Protein AF-A0A946WR42-F1 (afdb_monomer_lite)

Foldseek 3Di:
DVLLLVQQAPAAEAADDLAALVVLSVCRVVNNYDDQVSQALVSCVVCVVVVWDKWKKKKALAPDQPDPRGIGMFMWTQDPVVRGTATDRSRQQKGKAQPVPRHGDDLVRLLCLLLDPNNRPMDIDGRYPVSVVPDPDDPCCRSNDPNMWMKTFALPDSVVLNVQCVVVVVDDSVVSVVVCVVVVNGTDIAIADDPRRNVSVVVSVVVVLVVLVVLLPPPDPDPVSVVSVVVSVVCVPHDNDHPPDPDD

Sequence (248 aa):
MKIAFELSNGHKRGYGMGIQSKIALKMIYESRAGVCSDYSQVFIGLCIAAGIKVREWGISEDFVMYSPLAGHTFNEIYSTEYNKWIFIDPSRSIFATDIPTGVPLGICEIIESVSSKNCKQIKFNVIDDDYKTASRFSNEDMYLRKGMICYLLSNNCIIKQDEIIKKTRIFPLPLQHIIMLIARKYYKYNVYTNSNNSEIIHHRFNLMKKSLTSFSNIKCSCILCKEFKLLGEGIDGIKSEKYGRCAH

pLDDT: mean 79.39, std 19.27, range [27.41, 98.12]

Radius of gyration: 18.97 Å; chains: 1; bounding box: 42×51×48 Å

Secondary structure (DSSP, 8-state):
-HHHHHHHTTPPP-------HHHHHHHHHTTS---HHHHHHHHHHHHHHTT--EEEEEEES-SSTTSSS--EEEEEEEETTTTEEEEEETTTTEEEEETTT--B--HHHHHHHHHSSS---EEEEES-GGGGGT-SS-SSHHHH-TT-EEEEEET--HHHHHHHHHHTTTS-HHHHHHHHHHTT-S-EEEE---TTTHHHHHHHHHHHHHHHHHHHTS---SHHHHHHHHHHHHGGG-------S---

Structure (mmCIF, N/CA/C/O backbone):
data_AF-A0A946WR42-F1
#
_entry.id   AF-A0A946WR42-F1
#
loop_
_atom_site.group_PDB
_atom_site.id
_atom_site.type_symbol
_atom_site.label_atom_id
_atom_site.label_alt_id
_atom_site.label_comp_id
_atom_site.label_asym_id
_atom_site.label_entity_id
_atom_site.label_seq_id
_atom_site.pdbx_PDB_ins_code
_atom_site.Cartn_x
_atom_site.Cartn_y
_atom_site.Cartn_z
_atom_site.occupancy
_atom_site.B_iso_or_equiv
_atom_site.auth_seq_id
_atom_site.auth_comp_id
_atom_site.auth_asym_id
_atom_site.auth_atom_id
_atom_site.pdbx_PDB_model_num
ATOM 1 N N . MET A 1 1 ? -6.659 -11.694 0.710 1.00 85.12 1 MET A N 1
ATOM 2 C CA . MET A 1 1 ? -5.568 -12.247 1.544 1.00 85.12 1 MET A CA 1
ATOM 3 C C . MET A 1 1 ? -4.611 -13.151 0.768 1.00 85.12 1 MET A C 1
ATOM 5 O O . MET A 1 1 ? -3.435 -12.827 0.756 1.00 85.12 1 MET A O 1
ATOM 9 N N . LYS A 1 2 ? -5.065 -14.192 0.044 1.00 91.62 2 LYS A N 1
ATOM 10 C CA . LYS A 1 2 ? -4.169 -15.108 -0.705 1.00 91.62 2 LYS A CA 1
ATOM 11 C C . LYS A 1 2 ? -3.153 -14.417 -1.631 1.00 91.62 2 LYS A C 1
ATOM 13 O O . LYS A 1 2 ? -1.983 -14.747 -1.579 1.00 91.62 2 LYS A O 1
ATOM 18 N N . ILE A 1 3 ? -3.567 -13.419 -2.419 1.00 93.81 3 ILE A N 1
ATOM 19 C CA . ILE A 1 3 ? -2.647 -12.674 -3.307 1.00 93.81 3 ILE A CA 1
ATOM 20 C C . ILE A 1 3 ? -1.504 -12.010 -2.521 1.00 93.81 3 ILE A C 1
ATOM 22 O O . ILE A 1 3 ? -0.363 -12.039 -2.964 1.00 93.81 3 ILE A O 1
ATOM 26 N N . ALA A 1 4 ? -1.802 -11.422 -1.358 1.00 92.25 4 ALA A N 1
ATOM 27 C CA . ALA A 1 4 ? -0.781 -10.783 -0.533 1.00 92.25 4 ALA A CA 1
ATOM 28 C C . ALA A 1 4 ? 0.169 -11.818 0.071 1.00 92.25 4 ALA A C 1
ATOM 30 O O . ALA A 1 4 ? 1.367 -11.581 0.051 1.00 92.25 4 ALA A O 1
ATOM 31 N N . PHE A 1 5 ? -0.361 -12.961 0.527 1.00 90.56 5 PHE A N 1
ATOM 32 C CA . PHE A 1 5 ? 0.442 -14.087 1.006 1.00 90.56 5 PHE A CA 1
ATOM 33 C C . PHE A 1 5 ? 1.419 -14.577 -0.064 1.00 90.56 5 PHE A C 1
ATOM 35 O O . PHE A 1 5 ? 2.616 -14.591 0.166 1.00 90.56 5 PHE A O 1
ATOM 42 N N . GLU A 1 6 ? 0.933 -14.905 -1.262 1.00 90.56 6 GLU A N 1
ATOM 43 C CA . GLU A 1 6 ? 1.785 -15.393 -2.359 1.00 90.56 6 GLU A CA 1
ATOM 44 C C . GLU A 1 6 ? 2.878 -14.384 -2.741 1.00 90.56 6 GLU A C 1
ATOM 46 O O . GLU A 1 6 ? 3.980 -14.765 -3.133 1.00 90.56 6 GLU A O 1
ATOM 51 N N . LEU A 1 7 ? 2.575 -13.086 -2.642 1.00 89.81 7 LEU A N 1
ATOM 52 C CA . LEU A 1 7 ? 3.523 -12.023 -2.958 1.00 89.81 7 LEU A CA 1
ATOM 53 C C . LEU A 1 7 ? 4.574 -11.812 -1.860 1.00 89.81 7 LEU A C 1
ATOM 55 O O . LEU A 1 7 ? 5.685 -11.396 -2.175 1.00 89.81 7 LEU A O 1
ATOM 59 N N . SER A 1 8 ? 4.245 -12.068 -0.594 1.00 84.75 8 SER A N 1
ATOM 60 C CA . SER A 1 8 ? 5.132 -11.823 0.548 1.00 84.75 8 SER A CA 1
ATOM 61 C C . SER A 1 8 ? 5.915 -13.056 1.009 1.00 84.75 8 SER A C 1
ATOM 63 O O . SER A 1 8 ? 7.023 -12.891 1.531 1.00 84.75 8 SER A O 1
ATOM 65 N N . ASN A 1 9 ? 5.360 -14.251 0.794 1.00 83.75 9 ASN A N 1
ATOM 66 C CA . ASN A 1 9 ? 5.833 -15.521 1.333 1.00 83.75 9 ASN A CA 1
ATOM 67 C C . ASN A 1 9 ? 7.219 -15.912 0.814 1.00 83.75 9 ASN A C 1
ATOM 69 O O . ASN A 1 9 ? 7.402 -16.121 -0.383 1.00 83.75 9 ASN A O 1
ATOM 73 N N . GLY A 1 10 ? 8.189 -16.043 1.720 1.00 72.06 10 GLY A N 1
ATOM 74 C CA . GLY A 1 10 ? 9.530 -16.553 1.409 1.00 72.06 10 GLY A CA 1
ATOM 75 C C . GLY A 1 10 ? 10.433 -15.623 0.581 1.00 72.06 10 GLY A C 1
ATOM 76 O O . GLY A 1 10 ? 11.568 -15.996 0.280 1.00 72.06 10 GLY A O 1
ATOM 77 N N . HIS A 1 11 ? 9.987 -14.407 0.238 1.00 79.88 11 HIS A N 1
ATOM 78 C CA . HIS A 1 11 ? 10.733 -13.504 -0.654 1.00 79.88 11 HIS A CA 1
ATOM 79 C C . HIS A 1 11 ? 11.555 -12.467 0.110 1.00 79.88 11 HIS A C 1
ATOM 81 O O . HIS A 1 11 ? 11.016 -11.689 0.895 1.00 79.88 11 HIS A O 1
ATOM 87 N N . LYS A 1 12 ? 12.871 -12.379 -0.109 1.00 75.69 12 LYS A N 1
ATOM 88 C CA . LYS A 1 12 ? 13.689 -11.335 0.541 1.00 75.69 12 LYS A CA 1
ATOM 89 C C . LYS A 1 12 ? 13.412 -9.958 -0.063 1.00 75.69 12 LYS A C 1
ATOM 91 O O . LYS A 1 12 ? 13.234 -9.805 -1.268 1.00 75.69 12 LYS A O 1
ATOM 96 N N . ARG A 1 13 ? 13.401 -8.943 0.801 1.00 77.50 13 ARG A N 1
ATOM 97 C CA . ARG A 1 13 ? 13.167 -7.544 0.426 1.00 77.50 13 ARG A CA 1
ATOM 98 C C . ARG A 1 13 ? 14.503 -6.922 0.020 1.00 77.50 13 ARG A C 1
ATOM 100 O O . ARG A 1 13 ? 15.547 -7.317 0.540 1.00 77.50 13 ARG A O 1
ATOM 107 N N . GLY A 1 14 ? 14.479 -5.980 -0.918 1.00 79.75 14 GLY A N 1
ATOM 108 C CA . GLY A 1 14 ? 15.696 -5.443 -1.528 1.00 79.75 14 GLY A CA 1
ATOM 109 C C . GLY A 1 14 ? 15.579 -3.973 -1.907 1.00 79.75 14 GLY A C 1
ATOM 110 O O . GLY A 1 14 ? 14.790 -3.232 -1.331 1.00 79.75 14 GLY A O 1
ATOM 111 N N . TYR A 1 15 ? 16.392 -3.537 -2.867 1.00 83.94 15 TYR A N 1
ATOM 112 C CA . TYR A 1 15 ? 16.367 -2.155 -3.347 1.00 83.94 15 TYR A CA 1
ATOM 113 C C . TYR A 1 15 ? 15.112 -1.872 -4.182 1.00 83.94 15 TYR A C 1
ATOM 115 O O . TYR A 1 15 ? 14.511 -2.786 -4.754 1.00 83.94 15 TYR A O 1
ATOM 123 N N . GLY A 1 16 ? 14.726 -0.597 -4.237 1.00 85.19 16 GLY A N 1
ATOM 124 C CA . GLY A 1 16 ? 13.560 -0.153 -4.992 1.00 85.19 16 GLY A CA 1
ATOM 125 C C . GLY A 1 16 ? 13.844 -0.119 -6.485 1.00 85.19 16 GLY A C 1
ATOM 126 O O . GLY A 1 16 ? 14.908 0.342 -6.900 1.00 85.19 16 GLY A O 1
ATOM 127 N N . MET A 1 17 ? 12.903 -0.611 -7.286 1.00 87.69 17 MET A N 1
ATOM 128 C CA . MET A 1 17 ? 13.119 -0.754 -8.724 1.00 87.69 17 MET A CA 1
ATOM 129 C C . MET A 1 17 ? 12.443 0.349 -9.526 1.00 87.69 17 MET A C 1
ATOM 131 O O . MET A 1 17 ? 13.064 0.887 -10.436 1.00 87.69 17 MET A O 1
ATOM 135 N N . GLY A 1 18 ? 11.177 0.670 -9.233 1.00 84.06 18 GLY A N 1
ATOM 136 C CA . GLY A 1 18 ? 10.416 1.663 -10.004 1.00 84.06 18 GLY A CA 1
ATOM 137 C C . GLY A 1 18 ? 10.236 1.290 -11.482 1.00 84.06 18 GLY A C 1
ATOM 138 O O . GLY A 1 18 ? 10.081 2.175 -12.323 1.00 84.06 18 GLY A O 1
ATOM 139 N N . ILE A 1 19 ? 10.312 -0.007 -11.795 1.00 88.75 19 ILE A N 1
ATOM 140 C CA . ILE A 1 19 ? 10.198 -0.589 -13.139 1.00 88.75 19 ILE A CA 1
ATOM 141 C C . ILE A 1 19 ? 8.785 -1.130 -13.394 1.00 88.75 19 ILE A C 1
ATOM 143 O O . ILE A 1 19 ? 7.921 -1.082 -12.525 1.00 88.75 19 ILE A O 1
ATOM 147 N N . GLN A 1 20 ? 8.566 -1.699 -14.584 1.00 92.25 20 GLN A N 1
ATOM 148 C CA . GLN A 1 20 ? 7.294 -2.330 -14.954 1.00 92.25 20 GLN A CA 1
ATOM 149 C C . GLN A 1 20 ? 6.872 -3.406 -13.948 1.00 92.25 20 GLN A C 1
ATOM 151 O O . GLN A 1 20 ? 7.682 -4.269 -13.588 1.00 92.25 20 GLN A O 1
ATOM 156 N N . SER A 1 21 ? 5.586 -3.431 -13.599 1.00 91.06 21 SER A N 1
ATOM 157 C CA . SER A 1 21 ? 5.030 -4.324 -12.575 1.00 91.06 21 SER A CA 1
ATOM 158 C C . SER A 1 21 ? 5.313 -5.808 -12.844 1.00 91.06 21 SER A C 1
ATOM 160 O O . SER A 1 21 ? 5.697 -6.546 -11.942 1.00 91.06 21 SER A O 1
ATOM 162 N N . LYS A 1 22 ? 5.242 -6.259 -14.104 1.00 93.00 22 LYS A N 1
ATOM 163 C CA . LYS A 1 22 ? 5.556 -7.651 -14.477 1.00 93.00 22 LYS A CA 1
ATOM 164 C C . LYS A 1 22 ? 7.020 -8.026 -14.214 1.00 93.00 22 LYS A C 1
ATOM 166 O O . LYS A 1 22 ? 7.309 -9.162 -13.839 1.00 93.00 22 LYS A O 1
ATOM 171 N N . ILE A 1 23 ? 7.946 -7.095 -14.444 1.00 92.81 23 ILE A N 1
ATOM 172 C CA . ILE A 1 23 ? 9.375 -7.326 -14.194 1.00 92.81 23 ILE A CA 1
ATOM 173 C C . ILE A 1 23 ? 9.632 -7.277 -12.687 1.00 92.81 23 ILE A C 1
ATOM 175 O O . ILE A 1 23 ? 10.327 -8.148 -12.169 1.00 92.81 23 ILE A O 1
ATOM 179 N N . ALA A 1 24 ? 9.011 -6.322 -11.989 1.00 93.19 24 ALA A N 1
ATOM 180 C CA . ALA A 1 24 ? 9.073 -6.222 -10.538 1.00 93.19 24 ALA A CA 1
ATOM 181 C C . ALA A 1 24 ? 8.567 -7.506 -9.860 1.00 93.19 24 ALA A C 1
ATOM 183 O O . ALA A 1 24 ? 9.264 -8.045 -9.010 1.00 93.19 24 ALA A O 1
ATOM 184 N N . LEU A 1 25 ? 7.433 -8.063 -10.304 1.00 94.38 25 LEU A N 1
ATOM 185 C CA . LEU A 1 25 ? 6.900 -9.342 -9.819 1.00 94.38 25 LEU A CA 1
ATOM 186 C C . LEU A 1 25 ? 7.928 -10.472 -9.949 1.00 94.38 25 LEU A C 1
ATOM 188 O O . LEU A 1 25 ? 8.183 -11.192 -8.989 1.00 94.38 25 LEU A O 1
ATOM 192 N N . LYS A 1 26 ? 8.559 -10.601 -11.124 1.00 93.81 26 LYS A N 1
ATOM 193 C CA . LYS A 1 26 ? 9.607 -11.605 -11.346 1.00 93.81 26 LYS A CA 1
ATOM 194 C C . LYS A 1 26 ? 10.790 -11.403 -10.392 1.00 93.81 26 LYS A C 1
ATOM 196 O O . LYS A 1 26 ? 11.287 -12.367 -9.825 1.00 93.81 26 LYS A O 1
ATOM 201 N N . MET A 1 27 ? 11.236 -10.162 -10.204 1.00 93.12 27 MET A N 1
ATOM 202 C CA . MET A 1 27 ? 12.367 -9.845 -9.326 1.00 93.12 27 MET A CA 1
ATOM 203 C C . MET A 1 27 ? 12.055 -10.060 -7.840 1.00 93.12 27 MET A C 1
ATOM 205 O O . MET A 1 27 ? 12.951 -10.478 -7.107 1.00 93.12 27 MET A O 1
ATOM 209 N N . ILE A 1 28 ? 10.808 -9.824 -7.420 1.00 91.25 28 ILE A N 1
ATOM 210 C CA . ILE A 1 28 ? 10.315 -10.140 -6.074 1.00 91.25 28 ILE A CA 1
ATOM 211 C C . ILE A 1 28 ? 10.346 -11.655 -5.855 1.00 91.25 28 ILE A C 1
ATOM 213 O O . ILE A 1 28 ? 10.962 -12.106 -4.896 1.00 91.25 28 ILE A O 1
ATOM 217 N N . TYR A 1 29 ? 9.786 -12.443 -6.779 1.00 90.88 29 TYR A N 1
ATOM 218 C CA . TYR A 1 29 ? 9.777 -13.911 -6.680 1.00 90.88 29 TYR A CA 1
ATOM 219 C C . TYR A 1 29 ? 11.162 -14.555 -6.726 1.00 90.88 29 TYR A C 1
ATOM 221 O O . TYR A 1 29 ? 11.376 -15.625 -6.167 1.00 90.88 29 TYR A O 1
ATOM 229 N N . GLU A 1 30 ? 12.128 -13.900 -7.362 1.00 90.56 30 GLU A N 1
ATOM 230 C CA . GLU A 1 30 ? 13.525 -14.333 -7.361 1.00 90.56 30 GLU A CA 1
ATOM 231 C C . GLU A 1 30 ? 14.309 -13.798 -6.146 1.00 90.56 30 GLU A C 1
ATOM 233 O O . GLU A 1 30 ? 15.520 -13.999 -6.066 1.00 90.56 30 GLU A O 1
ATOM 238 N N . SER A 1 31 ? 13.653 -13.103 -5.203 1.00 87.44 31 SER A N 1
ATOM 239 C CA . SER A 1 31 ? 14.276 -12.489 -4.019 1.00 87.44 31 SER A CA 1
ATOM 240 C C . SER A 1 31 ? 15.436 -11.535 -4.346 1.00 87.44 31 SER A C 1
ATOM 242 O O . SER A 1 31 ? 16.404 -11.430 -3.590 1.00 87.44 31 SER A O 1
ATOM 244 N N . ARG A 1 32 ? 15.368 -10.840 -5.491 1.00 87.19 32 ARG A N 1
ATOM 245 C CA . ARG A 1 32 ? 16.456 -9.972 -5.982 1.00 87.19 32 ARG A CA 1
ATOM 246 C C . ARG A 1 32 ? 16.277 -8.499 -5.635 1.00 87.19 32 ARG A C 1
ATOM 248 O O . ARG A 1 32 ? 17.268 -7.772 -5.591 1.00 87.19 32 ARG A O 1
ATOM 255 N N . ALA A 1 33 ? 15.041 -8.043 -5.454 1.00 86.56 33 ALA A N 1
ATOM 256 C CA . ALA A 1 33 ? 14.712 -6.638 -5.225 1.00 86.56 33 ALA A CA 1
ATOM 257 C C . ALA A 1 33 ? 13.272 -6.475 -4.709 1.00 86.56 33 ALA A C 1
ATOM 259 O O . ALA A 1 3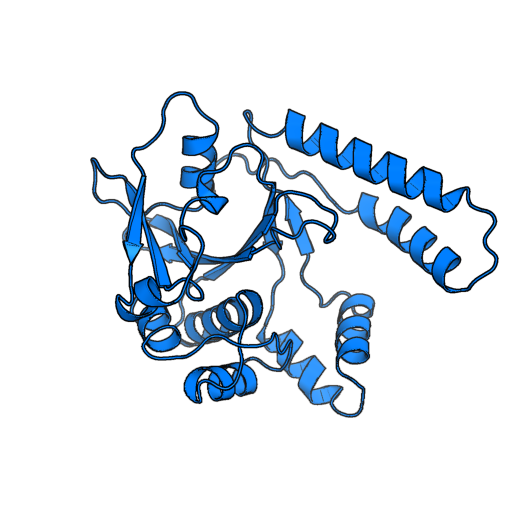3 ? 12.498 -7.431 -4.702 1.00 86.56 33 ALA A O 1
ATOM 260 N N . GLY A 1 34 ? 12.914 -5.248 -4.326 1.00 86.19 34 GLY A N 1
ATOM 261 C CA . GLY A 1 34 ? 11.546 -4.864 -3.986 1.00 86.19 34 GLY A CA 1
ATOM 262 C C . GLY A 1 34 ? 11.458 -4.099 -2.672 1.00 86.19 34 GLY A C 1
ATOM 263 O O . GLY A 1 34 ? 11.820 -4.627 -1.616 1.00 86.19 34 GLY A O 1
ATOM 264 N N . VAL A 1 35 ? 10.924 -2.879 -2.752 1.00 88.69 35 VAL A N 1
ATOM 265 C CA . VAL A 1 35 ? 10.509 -2.056 -1.600 1.00 88.69 35 VAL A CA 1
ATOM 266 C C . VAL A 1 35 ? 8.985 -1.947 -1.524 1.00 88.69 35 VAL A C 1
ATOM 268 O O . VAL A 1 35 ? 8.273 -2.465 -2.382 1.00 88.69 35 VAL A O 1
ATOM 271 N N . CYS A 1 36 ? 8.465 -1.250 -0.512 1.00 89.94 36 CYS A N 1
ATOM 272 C CA . CYS A 1 36 ? 7.025 -1.124 -0.277 1.00 89.94 36 CYS A CA 1
ATOM 273 C C . CYS A 1 36 ? 6.225 -0.659 -1.504 1.00 89.94 36 CYS A C 1
ATOM 275 O O . CYS A 1 36 ? 5.181 -1.239 -1.796 1.00 89.94 36 CYS A O 1
ATOM 277 N N . SER A 1 37 ? 6.735 0.307 -2.273 1.00 90.44 37 SER A N 1
ATOM 278 C CA . SER A 1 37 ? 6.087 0.760 -3.506 1.00 90.44 37 SER A CA 1
ATOM 279 C C . SER A 1 37 ? 6.082 -0.310 -4.602 1.00 90.44 37 SER A C 1
ATOM 281 O O . SER A 1 37 ? 5.044 -0.512 -5.221 1.00 90.44 37 SER A O 1
ATOM 283 N N . ASP A 1 38 ? 7.172 -1.059 -4.813 1.00 92.81 38 ASP A N 1
ATOM 284 C CA . ASP A 1 38 ? 7.195 -2.146 -5.806 1.00 92.81 38 ASP A CA 1
ATOM 285 C C . ASP A 1 38 ? 6.161 -3.232 -5.456 1.00 92.81 38 ASP A C 1
ATOM 287 O O . ASP A 1 38 ? 5.392 -3.664 -6.316 1.00 92.81 38 ASP A O 1
ATOM 291 N N . TYR A 1 39 ? 6.097 -3.633 -4.180 1.00 93.94 39 TYR A N 1
ATOM 292 C CA . TYR A 1 39 ? 5.102 -4.592 -3.690 1.00 93.94 39 TYR A CA 1
ATOM 293 C C . TYR A 1 39 ? 3.678 -4.062 -3.858 1.00 93.94 39 TYR A C 1
ATOM 295 O O . TYR A 1 39 ? 2.803 -4.800 -4.305 1.00 93.94 39 TYR A O 1
ATOM 303 N N . SER A 1 40 ? 3.442 -2.790 -3.531 1.00 94.69 40 SER A N 1
ATOM 304 C CA . SER A 1 40 ? 2.122 -2.178 -3.661 1.00 94.69 40 SER A CA 1
ATOM 305 C C . SER A 1 40 ? 1.649 -2.143 -5.113 1.00 94.69 40 SER A C 1
ATOM 307 O O . SER A 1 40 ? 0.536 -2.574 -5.414 1.00 94.69 40 SER A O 1
ATOM 309 N N . GLN A 1 41 ? 2.517 -1.724 -6.035 1.00 94.19 41 GLN A N 1
ATOM 310 C CA . GLN A 1 41 ? 2.217 -1.694 -7.463 1.00 94.19 41 GLN A CA 1
ATOM 311 C C . GLN A 1 41 ? 1.944 -3.110 -8.000 1.00 94.19 41 GLN A C 1
ATOM 313 O O . GLN A 1 41 ? 0.898 -3.365 -8.599 1.00 94.19 41 GLN A O 1
ATOM 318 N N . VAL A 1 42 ? 2.822 -4.078 -7.727 1.00 95.50 42 VAL A N 1
ATOM 319 C CA . VAL A 1 42 ? 2.610 -5.473 -8.151 1.00 95.50 42 VAL A CA 1
ATOM 320 C C . VAL A 1 42 ? 1.300 -6.036 -7.598 1.00 95.50 42 VAL A C 1
ATOM 322 O O . VAL A 1 42 ? 0.527 -6.645 -8.341 1.00 95.50 42 VAL A O 1
ATOM 325 N N . PHE A 1 43 ? 1.007 -5.784 -6.322 1.00 96.50 43 PHE A N 1
ATOM 326 C CA . PHE A 1 43 ? -0.234 -6.208 -5.687 1.00 96.50 43 PHE A CA 1
ATOM 327 C C . PHE A 1 43 ? -1.471 -5.612 -6.372 1.00 96.50 43 PHE A C 1
ATOM 329 O O . PHE A 1 43 ? -2.426 -6.340 -6.642 1.00 96.50 43 PHE A O 1
ATOM 336 N N . ILE A 1 44 ? -1.443 -4.324 -6.732 1.00 95.94 44 ILE A N 1
ATOM 337 C CA . ILE A 1 44 ? -2.517 -3.679 -7.503 1.00 95.94 44 ILE A CA 1
ATOM 338 C C . ILE A 1 44 ? -2.734 -4.397 -8.834 1.00 95.94 44 ILE A C 1
ATOM 340 O O . ILE A 1 44 ? -3.872 -4.723 -9.172 1.00 95.94 44 ILE A O 1
ATOM 344 N N . GLY A 1 45 ? -1.658 -4.676 -9.576 1.00 94.75 45 GLY A N 1
ATOM 345 C CA . GLY A 1 45 ? -1.732 -5.393 -10.850 1.00 94.75 45 GLY A CA 1
ATOM 346 C C . GLY A 1 45 ? -2.381 -6.774 -10.711 1.00 94.75 45 GLY A C 1
ATOM 347 O O . GLY A 1 45 ? -3.279 -7.115 -11.484 1.00 94.75 45 GLY A O 1
ATOM 348 N N . LEU A 1 46 ? -1.986 -7.538 -9.688 1.00 95.75 46 LEU A N 1
ATOM 349 C CA . LEU A 1 46 ? -2.559 -8.854 -9.386 1.00 95.75 46 LEU A CA 1
ATOM 350 C C . LEU A 1 46 ? -4.039 -8.765 -8.978 1.00 95.75 46 LEU A C 1
ATOM 352 O O . LEU A 1 46 ? -4.854 -9.556 -9.449 1.00 95.75 46 LEU A O 1
ATOM 356 N N . CYS A 1 47 ? -4.411 -7.789 -8.146 1.00 96.19 47 CYS A N 1
ATOM 357 C CA . CYS A 1 47 ? -5.803 -7.555 -7.761 1.00 96.19 47 CYS A CA 1
ATOM 358 C C . CYS A 1 47 ? -6.680 -7.178 -8.959 1.00 96.19 47 CYS A C 1
ATOM 360 O O . CYS A 1 47 ? -7.760 -7.745 -9.109 1.00 96.19 47 CYS A O 1
ATOM 362 N N . ILE A 1 48 ? -6.211 -6.283 -9.836 1.00 94.44 48 ILE A N 1
ATOM 363 C CA . ILE A 1 48 ? -6.933 -5.904 -11.060 1.00 94.44 48 ILE A CA 1
ATOM 364 C C . ILE A 1 48 ? -7.149 -7.131 -11.951 1.00 94.44 48 ILE A C 1
ATOM 366 O O . ILE A 1 48 ? -8.267 -7.352 -12.415 1.00 94.44 48 ILE A O 1
ATOM 370 N N . ALA A 1 49 ? -6.115 -7.954 -12.151 1.00 93.50 49 ALA A N 1
ATOM 371 C CA . ALA A 1 49 ? -6.224 -9.189 -12.928 1.00 93.50 49 ALA A CA 1
ATOM 372 C C . ALA A 1 49 ? -7.233 -10.185 -12.323 1.00 93.50 49 ALA A C 1
ATOM 374 O O . ALA A 1 49 ? -7.886 -10.920 -13.058 1.00 93.50 49 ALA A O 1
ATOM 375 N N . ALA A 1 50 ? -7.391 -10.177 -10.998 1.00 95.06 50 ALA A N 1
ATOM 376 C CA . ALA A 1 50 ? -8.361 -10.992 -10.270 1.00 95.06 50 ALA A CA 1
ATOM 377 C C . ALA A 1 50 ? -9.759 -10.347 -10.135 1.00 95.06 50 ALA A C 1
ATOM 379 O O . ALA A 1 50 ? -10.617 -10.904 -9.453 1.00 95.06 50 ALA A O 1
ATOM 380 N N . GLY A 1 51 ? -10.004 -9.173 -10.730 1.00 94.94 51 GLY A N 1
ATOM 381 C CA . GLY A 1 51 ? -11.283 -8.460 -10.616 1.00 94.94 51 GLY A CA 1
ATOM 382 C C . GLY A 1 51 ? -11.548 -7.838 -9.236 1.00 94.94 51 GLY A C 1
ATOM 383 O O . GLY A 1 51 ? -12.685 -7.492 -8.919 1.00 94.94 51 GLY A O 1
ATOM 384 N N . ILE A 1 52 ? -10.516 -7.681 -8.405 1.00 95.81 52 ILE A N 1
ATOM 385 C CA . ILE A 1 52 ? -10.613 -7.125 -7.053 1.00 95.81 52 ILE A CA 1
ATOM 386 C C . ILE A 1 52 ? -10.371 -5.617 -7.107 1.00 95.81 52 ILE A C 1
ATOM 388 O O . ILE A 1 52 ? -9.319 -5.154 -7.553 1.00 95.81 52 ILE A O 1
ATOM 392 N N . LYS A 1 53 ? -11.328 -4.833 -6.596 1.00 96.69 53 LYS A N 1
ATOM 393 C CA . LYS A 1 53 ? -11.145 -3.386 -6.428 1.00 96.69 53 LYS A CA 1
ATOM 394 C C . LYS A 1 53 ? -10.068 -3.132 -5.375 1.00 96.69 53 LYS A C 1
ATOM 396 O O . LYS A 1 53 ? -10.172 -3.605 -4.244 1.00 96.69 53 LYS A O 1
ATOM 401 N N . VAL A 1 54 ? -9.063 -2.353 -5.751 1.00 96.81 54 VAL A N 1
ATOM 402 C CA . VAL A 1 54 ? -7.876 -2.070 -4.943 1.00 96.81 54 VAL A CA 1
ATOM 403 C C . VAL A 1 54 ? -7.495 -0.599 -5.084 1.00 96.81 54 VAL A C 1
ATOM 405 O O . VAL A 1 54 ? -7.711 0.006 -6.136 1.00 96.81 54 VAL A O 1
ATOM 408 N N . ARG A 1 55 ? -6.938 -0.018 -4.023 1.00 96.38 55 ARG A N 1
ATOM 409 C CA . ARG A 1 55 ? -6.353 1.325 -4.024 1.00 96.38 55 ARG A CA 1
ATOM 410 C C . ARG A 1 55 ? -5.060 1.353 -3.220 1.00 96.38 55 ARG A C 1
ATOM 412 O O . ARG A 1 55 ? -4.786 0.445 -2.437 1.00 96.38 55 ARG A O 1
ATOM 419 N N . GLU A 1 56 ? -4.261 2.380 -3.447 1.00 96.44 56 GLU A N 1
ATOM 420 C CA . GLU A 1 56 ? -2.946 2.551 -2.838 1.00 96.44 56 GLU A CA 1
ATOM 421 C C . GLU A 1 56 ? -2.928 3.767 -1.931 1.00 96.44 56 GLU A C 1
ATOM 423 O O . GLU A 1 56 ? -3.481 4.822 -2.254 1.00 96.44 56 GLU A O 1
ATOM 428 N N . TRP A 1 57 ? -2.255 3.604 -0.806 1.00 96.12 57 TRP A N 1
ATOM 429 C CA . TRP A 1 57 ? -2.087 4.610 0.217 1.00 96.12 57 TRP A CA 1
ATOM 430 C C . TRP A 1 57 ? -0.615 4.773 0.534 1.00 96.12 57 TRP A C 1
ATOM 432 O O . TRP A 1 57 ? 0.149 3.809 0.504 1.00 96.12 57 TRP A O 1
ATOM 442 N N . GLY A 1 58 ? -0.242 5.989 0.904 1.00 92.69 58 GLY A N 1
ATOM 443 C CA . GLY A 1 58 ? 1.017 6.257 1.566 1.00 92.69 58 GLY A CA 1
ATOM 444 C C . GLY A 1 58 ? 0.808 6.830 2.959 1.00 92.69 58 GLY A C 1
ATOM 445 O O . GLY A 1 58 ? -0.237 7.406 3.281 1.00 92.69 58 GLY A O 1
ATOM 446 N N . ILE A 1 59 ? 1.823 6.655 3.795 1.00 89.81 59 ILE A N 1
ATOM 447 C CA . ILE A 1 59 ? 1.912 7.248 5.124 1.00 89.81 59 ILE A CA 1
ATOM 448 C C . ILE A 1 59 ? 3.326 7.782 5.349 1.00 89.81 59 ILE A C 1
ATOM 450 O O . ILE A 1 59 ? 4.307 7.130 4.994 1.00 89.81 59 ILE A O 1
ATOM 454 N N . SER A 1 60 ? 3.445 8.984 5.903 1.00 87.56 60 SER A N 1
ATOM 455 C CA . SER A 1 60 ? 4.738 9.610 6.187 1.00 87.56 60 SER A CA 1
ATOM 456 C C . SER A 1 60 ? 4.684 10.503 7.421 1.00 87.56 60 SER A C 1
ATOM 458 O O . SER A 1 60 ? 3.628 10.993 7.821 1.00 87.56 60 SER A O 1
ATOM 460 N N . GLU A 1 61 ? 5.838 10.717 8.046 1.00 80.44 61 GLU A N 1
ATOM 461 C CA . GLU A 1 61 ? 5.968 11.664 9.159 1.00 80.44 61 GLU A CA 1
ATOM 462 C C . GLU A 1 61 ? 5.960 13.115 8.688 1.00 80.44 61 GLU A C 1
ATOM 464 O O . GLU A 1 61 ? 5.512 14.004 9.405 1.00 80.44 61 GLU A O 1
ATOM 469 N N . ASP A 1 62 ? 6.432 13.361 7.472 1.00 75.00 62 ASP A N 1
ATOM 470 C CA . ASP A 1 62 ? 6.512 14.693 6.897 1.00 75.00 62 ASP A CA 1
ATOM 471 C C . ASP A 1 62 ? 6.237 14.644 5.387 1.00 75.00 62 ASP A C 1
ATOM 473 O O . ASP A 1 62 ? 6.240 13.575 4.766 1.00 75.00 62 ASP A O 1
ATOM 477 N N . PHE A 1 63 ? 5.986 15.810 4.798 1.00 68.75 63 PHE A N 1
ATOM 478 C CA . PHE A 1 63 ? 5.918 16.007 3.351 1.00 68.75 63 PHE A CA 1
ATOM 479 C C . PHE A 1 63 ? 7.306 16.011 2.704 1.00 68.75 63 PHE A C 1
ATOM 481 O O . PHE A 1 63 ? 7.426 15.854 1.490 1.00 68.75 63 PHE A O 1
ATOM 488 N N . VAL A 1 64 ? 8.356 16.190 3.508 1.00 58.47 64 VAL A N 1
ATOM 489 C CA . VAL A 1 64 ? 9.735 16.280 3.039 1.00 58.47 64 VAL A CA 1
ATOM 490 C C . VAL A 1 64 ? 10.468 14.961 3.304 1.00 58.47 64 VAL A C 1
ATOM 492 O O . VAL A 1 64 ? 10.585 14.515 4.443 1.00 58.47 64 VAL A O 1
ATOM 495 N N . MET A 1 65 ? 10.996 14.335 2.247 1.00 51.59 65 MET A N 1
ATOM 496 C CA . MET A 1 65 ? 11.648 13.012 2.283 1.00 51.59 65 MET A CA 1
ATOM 497 C C . MET A 1 65 ? 13.056 12.996 2.923 1.00 51.59 65 MET A C 1
ATOM 499 O O . MET A 1 65 ? 13.895 12.191 2.531 1.00 51.59 65 MET A O 1
ATOM 503 N N . TYR A 1 66 ? 13.345 13.871 3.892 1.00 46.91 66 TYR A N 1
ATOM 504 C CA . TYR A 1 66 ? 14.635 13.877 4.603 1.00 46.91 66 TYR A CA 1
ATOM 505 C C . TYR A 1 66 ? 14.596 13.155 5.959 1.00 46.91 66 TYR A C 1
ATOM 507 O O . TYR A 1 66 ? 15.638 13.037 6.602 1.00 46.91 66 TYR A O 1
ATOM 515 N N . SER A 1 67 ? 13.435 12.653 6.403 1.00 46.84 67 SER A N 1
ATOM 516 C CA . SER A 1 67 ? 13.371 11.849 7.631 1.00 46.84 67 SER A CA 1
ATOM 517 C C . SER A 1 67 ? 13.901 10.426 7.381 1.00 46.84 67 SER A C 1
ATOM 519 O O . SER A 1 67 ? 13.473 9.782 6.419 1.00 46.84 67 SER A O 1
ATOM 521 N N . PRO A 1 68 ? 14.787 9.894 8.247 1.00 41.62 68 PRO A N 1
ATOM 522 C CA . PRO A 1 68 ? 15.232 8.498 8.201 1.00 41.62 68 PRO A CA 1
ATOM 523 C C . PRO A 1 68 ? 14.098 7.491 8.469 1.00 41.62 68 PRO A C 1
ATOM 525 O O . PRO A 1 68 ? 14.247 6.306 8.174 1.00 41.62 68 PRO A O 1
ATOM 528 N N . LEU A 1 69 ? 12.948 7.949 8.976 1.00 52.06 69 LEU A N 1
ATOM 529 C CA . LEU A 1 69 ? 11.686 7.208 8.969 1.00 52.06 69 LEU A CA 1
ATOM 530 C C . LEU A 1 69 ? 10.982 7.485 7.634 1.00 52.06 69 LEU A C 1
ATOM 532 O O . LEU A 1 69 ? 10.080 8.317 7.519 1.00 52.06 69 LEU A O 1
ATOM 536 N N . ALA A 1 70 ? 11.495 6.815 6.601 1.00 64.81 70 ALA A N 1
ATOM 537 C CA . ALA A 1 70 ? 11.026 6.915 5.228 1.00 64.81 70 ALA A CA 1
ATOM 538 C C . ALA A 1 70 ? 9.528 6.593 5.136 1.00 64.81 70 ALA A C 1
ATOM 540 O O . ALA A 1 70 ? 9.036 5.665 5.781 1.00 64.81 70 ALA A O 1
ATOM 541 N N . GLY A 1 71 ? 8.809 7.367 4.319 1.00 79.88 71 GLY A N 1
ATOM 542 C CA . GLY A 1 71 ? 7.403 7.107 4.032 1.00 79.88 71 GLY A CA 1
ATOM 543 C C . GLY A 1 71 ? 7.183 5.679 3.534 1.00 79.88 71 GLY A C 1
ATOM 544 O O . GLY A 1 71 ? 8.070 5.049 2.958 1.00 79.88 71 GLY A O 1
ATOM 545 N N . HIS A 1 72 ? 5.984 5.165 3.756 1.00 90.00 72 HIS A N 1
ATOM 546 C CA . HIS A 1 72 ? 5.635 3.791 3.433 1.00 90.00 72 HIS A CA 1
ATOM 547 C C . HIS A 1 72 ? 4.380 3.739 2.590 1.00 90.00 72 HIS A C 1
ATOM 549 O O . HIS A 1 72 ? 3.504 4.589 2.723 1.00 90.00 72 HIS A O 1
ATOM 555 N N . THR A 1 73 ? 4.301 2.724 1.741 1.00 92.06 73 THR A N 1
ATOM 556 C CA . THR A 1 73 ? 3.203 2.538 0.797 1.00 92.06 73 THR A CA 1
ATOM 557 C C . THR A 1 73 ? 2.551 1.183 1.031 1.00 92.06 73 THR A C 1
ATOM 559 O O . THR A 1 73 ? 3.240 0.195 1.274 1.00 92.06 73 THR A O 1
ATOM 562 N N . PHE A 1 74 ? 1.225 1.149 0.995 1.00 95.50 74 PHE A N 1
ATOM 563 C CA . PHE A 1 74 ? 0.400 -0.028 1.266 1.00 95.50 74 PHE A CA 1
ATOM 564 C C . PHE A 1 74 ? -0.935 0.093 0.522 1.00 95.50 74 PHE A C 1
ATOM 566 O O . PHE A 1 74 ? -1.153 1.032 -0.247 1.00 95.50 74 PHE A O 1
ATOM 573 N N . ASN A 1 75 ? -1.847 -0.858 0.722 1.00 97.50 75 ASN A N 1
ATOM 574 C CA . ASN A 1 75 ? -3.068 -0.954 -0.064 1.00 97.50 75 ASN A CA 1
ATOM 575 C C . ASN A 1 75 ? -4.332 -1.052 0.786 1.00 97.50 75 ASN A C 1
ATOM 577 O O . ASN A 1 75 ? -4.322 -1.360 1.977 1.00 97.50 75 ASN A O 1
ATOM 581 N N . GLU A 1 76 ? -5.455 -0.830 0.114 1.00 97.94 76 GLU A N 1
ATOM 582 C CA . GLU A 1 76 ? -6.747 -1.320 0.562 1.00 97.94 76 GLU A CA 1
ATOM 583 C C . GLU A 1 76 ? -7.441 -2.080 -0.556 1.00 97.94 76 GLU A C 1
ATOM 585 O O . GLU A 1 76 ? -7.366 -1.691 -1.723 1.00 97.94 76 GLU A O 1
ATOM 590 N N . ILE A 1 77 ? -8.167 -3.129 -0.185 1.00 97.81 77 ILE A N 1
ATOM 591 C CA . ILE A 1 77 ? -9.064 -3.858 -1.082 1.00 97.81 77 ILE A CA 1
ATOM 592 C C . ILE A 1 77 ? -10.507 -3.636 -0.651 1.00 97.81 77 ILE A C 1
ATOM 594 O O . ILE A 1 77 ? -10.796 -3.568 0.541 1.00 97.81 77 ILE A O 1
ATOM 598 N N . TYR A 1 78 ? -11.424 -3.520 -1.604 1.00 97.62 78 TYR A N 1
ATOM 599 C CA . TYR A 1 78 ? -12.842 -3.472 -1.274 1.00 97.62 78 TYR A CA 1
ATOM 600 C C . TYR A 1 78 ? -13.352 -4.894 -1.056 1.00 97.62 78 TYR A C 1
ATOM 602 O O . TYR A 1 78 ? -13.264 -5.731 -1.957 1.00 97.62 78 TYR A O 1
ATOM 610 N N . SER A 1 79 ? -13.890 -5.162 0.130 1.00 96.38 79 SER A N 1
ATOM 611 C CA . SER A 1 79 ? -14.568 -6.417 0.426 1.00 96.38 79 SER A CA 1
ATOM 612 C C . SER A 1 79 ? -16.070 -6.249 0.285 1.00 96.38 79 SER A C 1
ATOM 614 O O . SER A 1 79 ? -16.673 -5.404 0.945 1.00 96.38 79 SER A O 1
ATOM 616 N N . THR A 1 80 ? -16.672 -7.100 -0.541 1.00 95.25 80 THR A N 1
ATOM 617 C CA . THR A 1 80 ? -18.127 -7.222 -0.662 1.00 95.25 80 THR A CA 1
ATOM 618 C C . THR A 1 80 ? -18.751 -7.893 0.559 1.00 95.25 80 THR A C 1
ATOM 620 O O . THR A 1 80 ? -19.900 -7.613 0.866 1.00 95.25 80 THR A O 1
ATOM 623 N N . GLU A 1 81 ? -18.001 -8.738 1.274 1.00 95.69 81 GLU A N 1
ATOM 624 C CA . GLU A 1 81 ? -18.456 -9.403 2.504 1.00 95.69 81 GLU A CA 1
ATOM 625 C C . GLU A 1 81 ? -18.698 -8.389 3.628 1.00 95.69 81 GLU A C 1
ATOM 627 O O . GLU A 1 81 ? -19.741 -8.403 4.271 1.00 95.69 81 GLU A O 1
ATOM 632 N N . TYR A 1 82 ? -17.754 -7.465 3.825 1.00 95.81 82 TYR A N 1
ATOM 633 C CA . TYR A 1 82 ? -17.853 -6.431 4.860 1.00 95.81 82 TYR A CA 1
ATOM 634 C C . TYR A 1 82 ? -18.414 -5.102 4.339 1.00 95.81 82 TYR A C 1
ATOM 636 O O . TYR A 1 82 ? -18.530 -4.147 5.106 1.00 95.81 82 TYR A O 1
ATOM 644 N N . ASN A 1 83 ? -18.716 -5.025 3.040 1.00 96.62 83 ASN A N 1
ATOM 645 C CA . ASN A 1 83 ? -19.164 -3.823 2.340 1.00 96.62 83 ASN A CA 1
ATOM 646 C C . ASN A 1 83 ? -18.290 -2.581 2.625 1.00 96.62 83 ASN A C 1
ATOM 648 O O . ASN A 1 83 ? -18.794 -1.485 2.873 1.00 96.62 83 ASN A O 1
ATOM 652 N N . LYS A 1 84 ? -16.963 -2.759 2.660 1.00 97.38 84 LYS A N 1
ATOM 653 C CA . LYS A 1 84 ? -16.009 -1.683 2.973 1.00 97.38 84 LYS A CA 1
ATOM 654 C C . LYS A 1 84 ? -14.602 -1.956 2.449 1.00 97.38 84 LYS A C 1
ATOM 656 O O . LYS A 1 84 ? -14.263 -3.070 2.051 1.00 97.38 84 LYS A O 1
ATOM 661 N N . TRP A 1 85 ? -13.769 -0.920 2.486 1.00 98.12 85 TRP A N 1
ATOM 662 C CA . TRP A 1 85 ? -12.332 -1.025 2.236 1.00 98.12 85 TRP A CA 1
ATOM 663 C C . TRP A 1 85 ? -11.611 -1.650 3.435 1.00 98.12 85 TRP A C 1
ATOM 665 O O . TRP A 1 85 ? -11.897 -1.311 4.581 1.00 98.12 85 TRP A O 1
ATOM 675 N N . ILE A 1 86 ? -10.682 -2.563 3.156 1.00 98.12 86 ILE A N 1
ATOM 676 C CA . ILE A 1 86 ? -9.886 -3.292 4.145 1.00 98.12 86 ILE A CA 1
ATOM 677 C C . ILE A 1 86 ? -8.413 -3.009 3.898 1.00 98.12 86 ILE A C 1
ATOM 679 O O . ILE A 1 86 ? -7.921 -3.217 2.787 1.00 98.12 86 ILE A O 1
ATOM 683 N N . PHE A 1 87 ? -7.720 -2.587 4.952 1.00 97.62 87 PHE A N 1
ATOM 684 C CA . PHE A 1 87 ? -6.280 -2.387 4.991 1.00 97.62 87 PHE A CA 1
ATOM 685 C C . PHE A 1 87 ? -5.534 -3.692 4.733 1.00 97.62 87 PHE A C 1
ATOM 687 O O . PHE A 1 87 ? -5.808 -4.726 5.348 1.00 97.62 87 PHE A O 1
ATOM 694 N N . ILE A 1 88 ? -4.547 -3.613 3.849 1.00 96.50 88 ILE A N 1
ATOM 695 C CA . ILE A 1 88 ? -3.604 -4.689 3.601 1.00 96.50 88 ILE A CA 1
ATOM 696 C C . ILE A 1 88 ? -2.249 -4.109 3.215 1.00 96.50 88 ILE A C 1
ATOM 698 O O . ILE A 1 88 ? -2.141 -3.238 2.352 1.00 96.50 88 ILE A O 1
ATOM 702 N N . ASP A 1 89 ? -1.195 -4.616 3.836 1.00 94.12 89 ASP A N 1
ATOM 703 C CA . ASP A 1 89 ? 0.170 -4.281 3.473 1.00 94.12 89 ASP A CA 1
ATOM 704 C C . ASP A 1 89 ? 0.881 -5.531 2.945 1.00 94.12 89 ASP A C 1
ATOM 706 O O . ASP A 1 89 ? 1.327 -6.369 3.735 1.00 94.12 89 ASP A O 1
ATOM 710 N N . PRO A 1 90 ? 1.005 -5.674 1.615 1.00 92.25 90 PRO A N 1
ATOM 711 C CA . PRO A 1 90 ? 1.694 -6.811 1.017 1.00 92.25 90 PRO A CA 1
ATOM 712 C C . PRO A 1 90 ? 3.206 -6.791 1.280 1.00 92.25 90 PRO A C 1
ATOM 714 O O . PRO A 1 90 ? 3.834 -7.843 1.316 1.00 92.25 90 PRO A O 1
ATOM 717 N N . SER A 1 91 ? 3.805 -5.616 1.491 1.00 88.25 91 SER A N 1
ATOM 718 C CA . SER A 1 91 ? 5.248 -5.494 1.719 1.00 88.25 91 SER A CA 1
ATOM 719 C C . SER A 1 91 ? 5.651 -5.932 3.127 1.00 88.25 91 SER A C 1
ATOM 721 O O . SER A 1 91 ? 6.707 -6.548 3.305 1.00 88.25 91 SER A O 1
ATOM 723 N N . ARG A 1 92 ? 4.775 -5.664 4.106 1.00 87.75 92 ARG A N 1
ATOM 724 C CA . ARG A 1 92 ? 4.916 -6.108 5.499 1.00 87.75 92 ARG A CA 1
ATOM 725 C C . ARG A 1 92 ? 4.153 -7.386 5.822 1.00 87.75 92 ARG A C 1
ATOM 727 O O . ARG A 1 92 ? 4.215 -7.860 6.947 1.00 87.75 92 ARG A O 1
ATOM 734 N N . SER A 1 93 ? 3.436 -7.946 4.854 1.00 89.75 93 SER A N 1
ATOM 735 C CA . SER A 1 93 ? 2.616 -9.139 5.038 1.00 89.75 93 SER A CA 1
ATOM 736 C C . SER A 1 93 ? 1.641 -9.028 6.218 1.00 89.75 93 SER A C 1
ATOM 738 O O . SER A 1 93 ? 1.563 -9.923 7.057 1.00 89.75 93 SER A O 1
ATOM 740 N N . ILE A 1 94 ? 0.911 -7.914 6.320 1.00 91.69 94 ILE A N 1
ATOM 741 C CA . ILE A 1 94 ? -0.032 -7.679 7.424 1.00 91.69 94 ILE A CA 1
ATOM 742 C C . ILE A 1 94 ? -1.394 -7.178 6.952 1.00 91.69 94 ILE A C 1
ATOM 744 O O . ILE A 1 94 ? -1.533 -6.553 5.901 1.00 91.69 94 ILE A O 1
ATOM 748 N N . PHE A 1 95 ? -2.399 -7.411 7.788 1.00 94.88 95 PHE A N 1
ATOM 749 C CA . PHE A 1 95 ? -3.690 -6.724 7.770 1.00 94.88 95 PHE A CA 1
ATOM 750 C C . PHE A 1 95 ? -4.116 -6.410 9.208 1.00 94.88 95 PHE A C 1
ATOM 752 O O . PHE A 1 95 ? -3.533 -6.936 10.152 1.00 94.88 95 PHE A O 1
ATOM 759 N N . ALA A 1 96 ? -5.128 -5.569 9.400 1.00 94.56 96 ALA A N 1
ATOM 760 C CA . ALA A 1 96 ? -5.584 -5.166 10.730 1.00 94.56 96 ALA A CA 1
ATOM 761 C C . ALA A 1 96 ? -7.030 -5.593 10.982 1.00 94.56 96 ALA A C 1
ATOM 763 O O . ALA A 1 96 ? -7.865 -5.553 10.079 1.00 94.56 96 ALA A O 1
ATOM 764 N N . THR A 1 97 ? -7.319 -5.972 12.224 1.00 95.75 97 THR A N 1
ATOM 765 C CA . THR A 1 97 ? -8.659 -6.298 12.724 1.00 95.75 97 THR A CA 1
ATOM 766 C C . THR A 1 97 ? -8.944 -5.547 14.013 1.00 95.75 97 THR A C 1
ATOM 768 O O . THR A 1 97 ? -8.037 -5.271 14.798 1.00 95.75 97 THR A O 1
ATOM 771 N N . ASP A 1 98 ? -10.217 -5.282 14.259 1.00 94.44 98 ASP A N 1
ATOM 772 C CA . ASP A 1 98 ? -10.710 -4.862 15.563 1.00 94.44 98 ASP A CA 1
ATOM 773 C C . ASP A 1 98 ? -10.728 -6.063 16.523 1.00 94.44 98 ASP A C 1
ATOM 775 O O . ASP A 1 98 ? -11.328 -7.087 16.208 1.00 94.44 98 ASP A O 1
ATOM 779 N N . ILE A 1 99 ? -10.056 -5.973 17.673 1.00 92.06 99 ILE A N 1
ATOM 780 C CA . ILE A 1 99 ? -9.920 -7.087 18.629 1.00 92.06 99 ILE A CA 1
ATOM 781 C C . ILE A 1 99 ? -11.279 -7.579 19.150 1.00 92.06 99 ILE A C 1
ATOM 783 O O . ILE A 1 99 ? -11.490 -8.790 19.130 1.00 92.06 99 ILE A O 1
ATOM 787 N N . PRO A 1 100 ? -12.213 -6.708 19.583 1.00 92.81 100 PRO A N 1
ATOM 788 C CA . PRO A 1 100 ? -13.490 -7.157 20.131 1.00 92.81 100 PRO A CA 1
ATOM 789 C C . PRO A 1 100 ? -14.372 -7.885 19.116 1.00 92.81 100 PRO A C 1
ATOM 791 O O . PRO A 1 100 ? -15.084 -8.813 19.485 1.00 92.81 100 PRO A O 1
ATOM 794 N N . THR A 1 101 ? -14.351 -7.462 17.849 1.00 93.38 101 THR A N 1
ATOM 795 C CA . THR A 1 101 ? -15.273 -7.980 16.824 1.00 93.38 101 THR A CA 1
ATOM 796 C C . THR A 1 101 ? -14.627 -8.957 15.843 1.00 93.38 101 THR A C 1
ATOM 798 O O . THR A 1 101 ? -15.335 -9.661 15.130 1.00 93.38 101 THR A O 1
ATOM 801 N N . GLY A 1 102 ? -13.296 -8.989 15.755 1.00 94.38 102 GLY A N 1
ATOM 802 C CA . GLY A 1 102 ? -12.552 -9.730 14.734 1.00 94.38 102 GLY A CA 1
ATOM 803 C C . GLY A 1 102 ? -12.688 -9.157 13.317 1.00 94.38 102 GLY A C 1
ATOM 804 O O . GLY A 1 102 ? -12.101 -9.697 12.380 1.00 94.38 102 GLY A O 1
ATOM 805 N N . VAL A 1 103 ? -13.438 -8.065 13.133 1.00 95.88 103 VAL A N 1
ATOM 806 C CA . VAL A 1 103 ? -13.735 -7.502 11.812 1.00 95.88 103 VAL A CA 1
ATOM 807 C C . VAL A 1 103 ? -12.492 -6.801 11.246 1.00 95.88 103 VAL A C 1
ATOM 809 O O . VAL A 1 103 ? -11.881 -5.988 11.950 1.00 95.88 103 VAL A O 1
ATOM 812 N N . PRO A 1 104 ? -12.113 -7.049 9.976 1.00 97.12 104 PRO A N 1
ATOM 813 C CA . PRO A 1 104 ? -11.007 -6.346 9.334 1.00 97.12 104 PRO A CA 1
ATOM 814 C C . PRO A 1 104 ? -11.239 -4.835 9.277 1.00 97.12 104 PRO A C 1
ATOM 816 O O . PRO A 1 104 ? -12.365 -4.382 9.080 1.00 97.12 104 PRO A O 1
ATOM 819 N N . LEU A 1 105 ? -10.182 -4.045 9.425 1.00 96.75 105 LEU A N 1
ATOM 820 C CA . LEU A 1 105 ? -10.241 -2.583 9.451 1.00 96.75 105 LEU A CA 1
ATOM 821 C C . LEU A 1 105 ? -9.736 -1.979 8.142 1.00 96.75 105 LEU A C 1
ATOM 823 O O . LEU A 1 105 ? -8.799 -2.499 7.544 1.00 96.75 105 LEU A O 1
ATOM 827 N N . GLY A 1 106 ? -10.325 -0.862 7.721 1.00 96.75 106 GLY A N 1
ATOM 828 C CA . GLY A 1 106 ? -9.741 0.048 6.734 1.00 96.75 106 GLY A CA 1
ATOM 829 C C . GLY A 1 106 ? -8.737 1.018 7.367 1.00 96.75 106 GLY A C 1
ATOM 830 O O . GLY A 1 106 ? -8.731 1.230 8.581 1.00 96.75 106 GLY A O 1
ATOM 831 N N . ILE A 1 107 ? -7.907 1.667 6.551 1.00 94.62 107 ILE A N 1
ATOM 832 C CA . ILE A 1 107 ? -6.890 2.610 7.040 1.00 94.62 107 ILE A CA 1
ATOM 833 C C . ILE A 1 107 ? -7.507 3.839 7.711 1.00 94.62 107 ILE A C 1
ATOM 835 O O . ILE A 1 107 ? -6.992 4.310 8.723 1.00 94.62 107 ILE A O 1
ATOM 839 N N . CYS A 1 108 ? -8.637 4.335 7.200 1.00 92.00 108 CYS A N 1
ATOM 840 C CA . CYS A 1 108 ? -9.347 5.448 7.828 1.00 92.00 108 CYS A CA 1
ATOM 841 C C . CYS A 1 108 ? -9.785 5.083 9.253 1.00 92.00 108 CYS A C 1
ATOM 843 O O . CYS A 1 108 ? -9.593 5.881 10.164 1.00 92.00 108 CYS A O 1
ATOM 845 N N . GLU A 1 109 ? -10.269 3.854 9.471 1.00 93.44 109 GLU A N 1
ATOM 846 C CA . GLU A 1 109 ? -10.655 3.372 10.804 1.00 93.44 109 GLU A CA 1
ATOM 847 C C . GLU A 1 109 ? -9.446 3.265 11.746 1.00 93.44 109 GLU A C 1
ATOM 849 O O . GLU A 1 109 ? -9.555 3.578 12.932 1.00 93.44 109 GLU A O 1
ATOM 854 N N . ILE A 1 110 ? -8.286 2.849 11.223 1.00 92.19 110 ILE A N 1
ATOM 855 C CA . ILE A 1 110 ? -7.025 2.790 11.976 1.00 92.19 110 ILE A CA 1
ATOM 856 C C . ILE A 1 110 ? -6.598 4.202 12.404 1.00 92.19 110 ILE A C 1
ATOM 858 O O . ILE A 1 110 ? -6.348 4.441 13.584 1.00 92.19 110 ILE A O 1
ATOM 862 N N . ILE A 1 111 ? -6.579 5.163 11.476 1.00 89.06 111 ILE A N 1
ATOM 863 C CA . ILE A 1 111 ? -6.182 6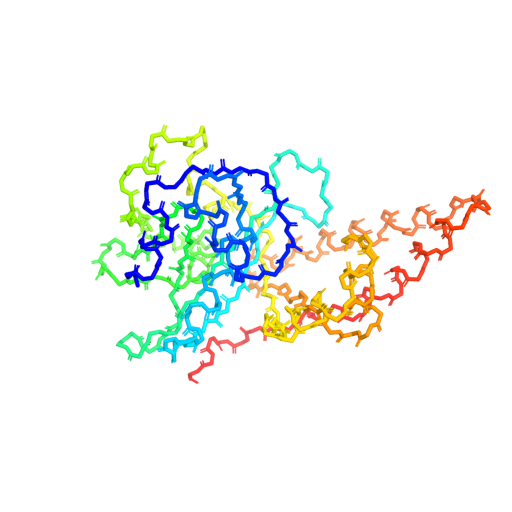.552 11.755 1.00 89.06 111 ILE A CA 1
ATOM 864 C C . ILE A 1 111 ? -7.153 7.224 12.731 1.00 89.06 111 ILE A C 1
ATOM 866 O O . ILE A 1 111 ? -6.725 7.930 13.648 1.00 89.06 111 ILE A O 1
ATOM 870 N N . GLU A 1 112 ? -8.459 7.024 12.549 1.00 87.94 112 GLU A N 1
ATOM 871 C CA . GLU A 1 112 ? -9.493 7.540 13.449 1.00 87.94 112 GLU A CA 1
ATOM 872 C C . GLU A 1 112 ? -9.334 6.977 14.865 1.00 87.94 112 GLU A C 1
ATOM 874 O O . GLU A 1 112 ? -9.409 7.740 15.831 1.00 87.94 112 GLU A O 1
ATOM 879 N N . SER A 1 113 ? -9.028 5.683 14.996 1.00 87.19 113 SER A N 1
ATOM 880 C CA . SER A 1 113 ? -8.741 5.046 16.285 1.00 87.19 113 SER A CA 1
ATOM 881 C C . SER A 1 113 ? -7.543 5.693 16.988 1.00 87.19 113 SER A C 1
ATOM 883 O O . SER A 1 113 ? -7.664 6.128 18.129 1.00 87.19 113 SER A O 1
ATOM 885 N N . VAL A 1 114 ? -6.418 5.857 16.282 1.00 84.19 114 VAL A N 1
ATOM 886 C CA . VAL A 1 114 ? -5.181 6.461 16.820 1.00 84.19 114 VAL A CA 1
ATOM 887 C C . VAL A 1 114 ? -5.374 7.923 17.228 1.00 84.19 114 VAL A C 1
ATOM 889 O O . VAL A 1 114 ? -4.742 8.416 18.168 1.00 84.19 114 VAL A O 1
ATOM 892 N N . SER A 1 115 ? -6.238 8.636 16.508 1.00 75.31 115 SER A N 1
ATOM 893 C CA . SER A 1 115 ? -6.447 10.072 16.700 1.00 75.31 115 SER A CA 1
ATOM 894 C C . SER A 1 115 ? -7.551 10.395 17.713 1.00 75.31 115 SER A C 1
ATOM 896 O O . SER A 1 115 ? -7.628 11.532 18.174 1.00 75.31 115 SER A O 1
ATOM 898 N N . SER A 1 116 ? -8.421 9.440 18.052 1.00 73.25 116 SER A N 1
ATOM 899 C CA . SER A 1 116 ? -9.554 9.646 18.961 1.00 73.25 116 SER A CA 1
ATOM 900 C C . SER A 1 116 ? -9.259 9.159 20.387 1.00 73.25 116 SER A C 1
ATOM 902 O O . SER A 1 116 ? -8.290 8.450 20.639 1.00 73.25 116 SER A O 1
ATOM 904 N N . LYS A 1 117 ? -10.102 9.554 21.354 1.00 62.66 117 LYS A N 1
ATOM 905 C CA . LYS A 1 117 ? -10.071 8.994 22.720 1.00 62.66 117 LYS A CA 1
ATOM 906 C C . LYS A 1 117 ? -10.687 7.587 22.794 1.00 62.66 117 LYS A C 1
ATOM 908 O O . LYS A 1 117 ? -10.435 6.877 23.760 1.00 62.66 117 LYS A O 1
ATOM 913 N N . ASN A 1 118 ? -11.471 7.194 21.785 1.00 62.16 118 ASN A N 1
ATOM 914 C CA . ASN A 1 118 ? -12.008 5.844 21.620 1.00 62.16 118 ASN A CA 1
ATOM 915 C C . ASN A 1 118 ? -11.032 5.030 20.769 1.00 62.16 118 ASN A C 1
ATOM 917 O O . ASN A 1 118 ? -11.270 4.783 19.587 1.00 62.16 118 ASN A O 1
ATOM 921 N N . CYS A 1 119 ? -9.916 4.628 21.375 1.00 65.75 119 CYS A N 1
ATOM 922 C CA . CYS A 1 119 ? -8.990 3.712 20.728 1.00 65.75 119 CYS A CA 1
ATOM 923 C C . CYS A 1 119 ? -9.711 2.377 20.495 1.00 65.75 119 CYS A C 1
ATOM 925 O O . CYS A 1 119 ? -9.905 1.605 21.438 1.00 65.75 119 CYS A O 1
ATOM 927 N N . LYS A 1 120 ? -10.096 2.086 19.243 1.00 76.56 120 LYS A N 1
ATOM 928 C CA . LYS A 1 120 ? -10.343 0.699 18.838 1.00 76.56 120 LYS A CA 1
ATOM 929 C C . LYS A 1 120 ? -9.105 -0.098 19.225 1.00 76.56 120 LYS A C 1
ATOM 931 O O . LYS A 1 120 ? -7.976 0.351 19.007 1.00 76.56 120 LYS A O 1
ATOM 936 N N . GLN A 1 121 ? -9.317 -1.273 19.793 1.00 86.75 121 GLN A N 1
ATOM 937 C CA . GLN A 1 121 ? -8.217 -2.172 20.085 1.00 86.75 121 GLN A CA 1
ATOM 938 C C . GLN A 1 121 ? -7.828 -2.837 18.766 1.00 86.75 121 GLN A C 1
ATOM 940 O O . GLN A 1 121 ? -8.552 -3.688 18.260 1.00 86.75 121 GLN A O 1
ATOM 945 N N . ILE A 1 122 ? -6.737 -2.378 18.158 1.00 91.19 122 ILE A N 1
ATOM 946 C CA . ILE A 1 122 ? -6.295 -2.847 16.844 1.00 91.19 122 ILE A CA 1
ATOM 947 C C . ILE A 1 122 ? -5.328 -4.007 17.042 1.00 91.19 122 ILE A C 1
ATOM 949 O O . ILE A 1 122 ? -4.372 -3.897 17.804 1.00 91.19 122 ILE A O 1
ATOM 953 N N . LYS A 1 123 ? -5.554 -5.097 16.310 1.00 91.81 123 LYS A N 1
ATOM 954 C CA . LYS A 1 123 ? -4.589 -6.183 16.151 1.00 91.81 123 LYS A CA 1
ATOM 955 C C . LYS A 1 123 ? -4.121 -6.223 14.709 1.00 91.81 123 LYS A C 1
ATOM 957 O O . LYS A 1 123 ? -4.944 -6.370 13.804 1.00 91.81 123 LYS A O 1
ATOM 962 N N . PHE A 1 124 ? -2.813 -6.149 14.502 1.00 91.69 124 PHE A N 1
ATOM 963 C CA . PHE A 1 124 ? -2.225 -6.491 13.217 1.00 91.69 124 PHE A CA 1
ATOM 964 C C . PHE A 1 124 ? -1.990 -7.998 13.164 1.00 91.69 124 PHE A C 1
ATOM 966 O O . PHE A 1 124 ? -1.382 -8.607 14.041 1.00 91.69 124 PHE A O 1
ATOM 973 N N . ASN A 1 125 ? -2.549 -8.615 12.136 1.00 91.19 125 ASN A N 1
ATOM 974 C CA . ASN A 1 125 ? -2.419 -10.030 11.866 1.00 91.19 125 ASN A CA 1
ATOM 975 C C . ASN A 1 125 ? -1.398 -10.200 10.753 1.00 91.19 125 ASN A C 1
ATOM 977 O O . ASN A 1 125 ? -1.462 -9.521 9.725 1.00 91.19 125 ASN A O 1
ATOM 981 N N . VAL A 1 126 ? -0.473 -11.123 10.972 1.00 88.69 126 VAL A N 1
ATOM 982 C CA . VAL A 1 126 ? 0.546 -11.463 9.991 1.00 88.69 126 VAL A CA 1
ATOM 983 C C . VAL A 1 126 ? -0.015 -12.495 9.022 1.00 88.69 126 VAL A C 1
ATOM 985 O O . VAL A 1 126 ? -0.688 -13.441 9.421 1.00 88.69 126 VAL A O 1
ATOM 988 N N . ILE A 1 127 ? 0.217 -12.245 7.739 1.00 87.88 127 ILE A N 1
ATOM 989 C CA . ILE A 1 127 ? -0.199 -13.088 6.622 1.00 87.88 127 ILE A CA 1
ATOM 990 C C . ILE A 1 127 ? 0.884 -14.144 6.350 1.00 87.88 127 ILE A C 1
ATOM 992 O O . ILE A 1 127 ? 0.542 -15.284 6.066 1.00 87.88 127 ILE A O 1
ATOM 996 N N . ASP A 1 128 ? 2.163 -13.772 6.477 1.00 80.25 128 ASP A N 1
ATOM 997 C CA . ASP A 1 128 ? 3.340 -14.642 6.325 1.00 80.25 128 ASP A CA 1
ATOM 998 C C . ASP A 1 128 ? 4.240 -14.522 7.562 1.00 80.25 128 ASP A C 1
ATOM 1000 O O . ASP A 1 128 ? 4.850 -13.472 7.791 1.00 80.25 128 ASP A O 1
ATOM 1004 N N . ASP A 1 129 ? 4.301 -15.585 8.364 1.00 69.00 129 ASP A N 1
ATOM 1005 C CA . ASP A 1 129 ? 5.066 -15.616 9.611 1.00 69.00 129 ASP A CA 1
ATOM 1006 C C . ASP A 1 129 ? 6.584 -15.532 9.390 1.00 69.00 129 ASP A C 1
ATOM 1008 O O . ASP A 1 129 ? 7.282 -15.005 10.264 1.00 69.00 129 ASP A O 1
ATOM 1012 N N . ASP A 1 130 ? 7.093 -15.927 8.216 1.00 67.19 130 ASP A N 1
ATOM 1013 C CA . ASP A 1 130 ? 8.523 -15.842 7.905 1.00 67.19 130 ASP A CA 1
ATOM 1014 C C . ASP A 1 130 ? 8.997 -14.381 7.873 1.00 67.19 130 ASP A C 1
ATOM 1016 O O . ASP A 1 130 ? 10.137 -14.073 8.239 1.00 67.19 130 ASP A O 1
ATOM 1020 N N . TYR A 1 131 ? 8.105 -13.438 7.546 1.00 65.88 131 TYR A N 1
ATOM 1021 C CA . TYR A 1 131 ? 8.426 -12.012 7.539 1.00 65.88 131 TYR A CA 1
ATOM 1022 C C . TYR A 1 131 ? 8.746 -11.434 8.925 1.00 65.88 131 TYR A C 1
ATOM 1024 O O . TYR A 1 131 ? 9.586 -10.532 9.024 1.00 65.88 131 TYR A O 1
ATOM 1032 N N . LYS A 1 132 ? 8.137 -11.945 10.010 1.00 56.53 132 LYS A N 1
ATOM 1033 C CA . LYS A 1 132 ? 8.356 -11.415 11.377 1.00 56.53 132 LYS A CA 1
ATOM 1034 C C . LYS A 1 132 ? 9.826 -11.441 11.789 1.00 56.53 132 LYS A C 1
ATOM 1036 O O . LYS A 1 132 ? 10.247 -10.633 12.610 1.00 56.53 132 LYS A O 1
ATOM 1041 N N . THR A 1 133 ? 10.607 -12.350 11.215 1.00 50.50 133 THR A N 1
ATOM 1042 C CA . THR A 1 133 ? 12.021 -12.531 11.552 1.00 50.50 133 THR A CA 1
ATOM 1043 C C . THR A 1 133 ? 12.947 -11.485 10.917 1.00 50.50 133 THR A C 1
ATOM 1045 O O . THR A 1 133 ? 14.094 -11.353 11.342 1.00 50.50 133 THR A O 1
ATOM 1048 N N . ALA A 1 134 ? 12.473 -10.711 9.930 1.00 50.41 134 ALA A N 1
ATOM 1049 C CA . ALA A 1 134 ? 13.330 -9.888 9.075 1.00 50.41 134 ALA A CA 1
ATOM 1050 C C . ALA A 1 134 ? 13.351 -8.378 9.401 1.00 50.41 134 ALA A C 1
ATOM 1052 O O . ALA A 1 134 ? 14.280 -7.687 8.975 1.00 50.41 134 ALA A O 1
ATOM 1053 N N . SER A 1 135 ? 12.370 -7.824 10.128 1.00 54.09 135 SER A N 1
ATOM 1054 C CA . SER A 1 135 ? 12.257 -6.366 10.334 1.00 54.09 135 SER A CA 1
ATOM 1055 C C . SER A 1 135 ? 12.703 -5.902 11.728 1.00 54.09 135 SER A C 1
ATOM 1057 O O . SER A 1 135 ? 12.166 -6.340 12.738 1.00 54.09 135 SER A O 1
ATOM 1059 N N . ARG A 1 136 ? 13.635 -4.934 11.789 1.00 45.72 136 ARG A N 1
ATOM 1060 C CA . ARG A 1 136 ? 14.124 -4.298 13.038 1.00 45.72 136 ARG A CA 1
ATOM 1061 C C . ARG A 1 136 ? 13.147 -3.304 13.690 1.00 45.72 136 ARG A C 1
ATOM 1063 O O . ARG A 1 136 ? 13.389 -2.883 14.814 1.00 45.72 136 ARG A O 1
ATOM 1070 N N . PHE A 1 137 ? 12.083 -2.912 12.994 1.00 52.34 137 PHE A N 1
ATOM 1071 C CA . PHE A 1 137 ? 11.025 -2.046 13.521 1.00 52.34 137 PHE A CA 1
ATOM 1072 C C . PHE A 1 137 ? 9.754 -2.866 13.710 1.00 52.34 137 PHE A C 1
ATOM 1074 O O . PHE A 1 137 ? 9.474 -3.742 12.888 1.00 52.34 137 PHE A O 1
ATOM 1081 N N . SER A 1 138 ? 8.974 -2.555 14.749 1.00 60.84 138 SER A N 1
ATOM 1082 C CA . SER A 1 138 ? 7.607 -3.061 14.848 1.00 60.84 138 SER A CA 1
ATOM 1083 C C . SER A 1 138 ? 6.875 -2.638 13.570 1.00 60.84 138 SER A C 1
ATOM 1085 O O . SER A 1 138 ? 6.867 -1.462 13.193 1.00 60.84 138 SER A O 1
ATOM 1087 N N . ASN A 1 139 ? 6.312 -3.610 12.850 1.00 65.81 139 ASN A N 1
ATOM 1088 C CA . ASN A 1 139 ? 5.609 -3.365 11.587 1.00 65.81 139 ASN A CA 1
ATOM 1089 C C . ASN A 1 139 ? 4.388 -2.450 11.750 1.00 65.81 139 ASN A C 1
ATOM 1091 O O . ASN A 1 139 ? 3.843 -1.968 10.763 1.00 65.81 139 ASN A O 1
ATOM 1095 N N . GLU A 1 140 ? 3.990 -2.200 12.993 1.00 76.75 140 GLU A N 1
ATOM 1096 C CA . GLU A 1 140 ? 2.731 -1.602 13.402 1.00 76.75 140 GLU A CA 1
ATOM 1097 C C . GLU A 1 140 ? 2.915 -0.145 13.850 1.00 76.75 140 GLU A C 1
ATOM 1099 O O . GLU A 1 140 ? 2.017 0.677 13.657 1.00 76.75 140 GLU A O 1
ATOM 1104 N N . ASP A 1 141 ? 4.097 0.201 14.382 1.00 79.31 141 ASP A N 1
ATOM 1105 C CA . ASP A 1 141 ? 4.378 1.496 15.025 1.00 79.31 141 ASP A CA 1
ATOM 1106 C C . ASP A 1 141 ? 4.031 2.683 14.132 1.00 79.31 141 ASP A C 1
ATOM 1108 O O . ASP A 1 141 ? 3.513 3.697 14.592 1.00 79.31 141 ASP A O 1
ATOM 1112 N N . MET A 1 142 ? 4.306 2.563 12.838 1.00 82.75 142 MET A N 1
ATOM 1113 C CA . MET A 1 142 ? 4.065 3.627 11.873 1.00 82.75 142 MET A CA 1
ATOM 1114 C C . MET A 1 142 ? 2.570 3.878 11.633 1.00 82.75 142 MET A C 1
ATOM 1116 O O . MET A 1 142 ? 2.189 5.013 11.369 1.00 82.75 142 MET A O 1
ATOM 1120 N N . TYR A 1 143 ? 1.718 2.859 11.752 1.00 87.81 143 TYR A N 1
ATOM 1121 C CA . TYR A 1 143 ? 0.264 3.015 11.626 1.00 87.81 143 TYR A CA 1
ATOM 1122 C C . TYR A 1 143 ? -0.374 3.529 12.912 1.00 87.81 143 TYR A C 1
ATOM 1124 O O . TYR A 1 143 ? -1.426 4.162 12.863 1.00 87.81 143 TYR A O 1
ATOM 1132 N N . LEU A 1 144 ? 0.263 3.256 14.053 1.00 87.12 144 LEU A N 1
ATOM 1133 C CA . LEU A 1 144 ? -0.220 3.627 15.381 1.00 87.12 144 LEU A CA 1
ATOM 1134 C C . LEU A 1 144 ? 0.359 4.954 15.895 1.00 87.12 144 LEU A C 1
ATOM 1136 O O . LEU A 1 144 ? -0.067 5.463 16.934 1.00 87.12 144 LEU A O 1
ATOM 1140 N N . ARG A 1 145 ? 1.317 5.547 15.176 1.00 83.56 145 ARG A N 1
ATOM 1141 C CA . ARG A 1 145 ? 1.942 6.818 15.549 1.00 83.56 145 ARG A CA 1
ATOM 1142 C C . ARG A 1 145 ? 0.993 7.990 15.296 1.00 83.56 145 ARG A C 1
ATOM 1144 O O . ARG A 1 145 ? 0.421 8.153 14.219 1.00 83.56 145 ARG A O 1
ATOM 1151 N N . LYS A 1 146 ? 0.856 8.861 16.298 1.00 82.44 146 LYS A N 1
ATOM 1152 C CA . LYS A 1 146 ? 0.095 10.109 16.164 1.00 82.44 146 LYS A CA 1
ATOM 1153 C C . LYS A 1 146 ? 0.810 11.090 15.244 1.00 82.44 146 LYS A C 1
ATOM 1155 O O . LYS A 1 146 ? 2.033 11.192 15.248 1.00 82.44 146 LYS A O 1
ATOM 1160 N N . GLY A 1 147 ? 0.021 11.861 14.500 1.00 79.81 147 GLY A N 1
ATOM 1161 C CA . GLY A 1 147 ? 0.546 12.898 13.617 1.00 79.81 147 GLY A CA 1
ATOM 1162 C C . GLY A 1 147 ? 1.219 12.348 12.362 1.00 79.81 147 GLY A C 1
ATOM 1163 O O . GLY A 1 147 ? 2.019 13.057 11.768 1.00 79.81 147 GLY A O 1
ATOM 1164 N N . MET A 1 148 ? 0.929 11.117 11.948 1.00 84.75 148 MET A N 1
ATOM 1165 C CA . MET A 1 148 ? 1.308 10.644 10.618 1.00 84.75 148 MET A CA 1
ATOM 1166 C C . MET A 1 148 ? 0.401 11.277 9.561 1.00 84.75 148 MET A C 1
ATOM 1168 O O . MET A 1 148 ? -0.808 11.418 9.760 1.00 84.75 148 MET A O 1
ATOM 1172 N N . ILE A 1 149 ? 0.983 11.654 8.428 1.00 87.25 149 ILE A N 1
ATOM 1173 C CA . ILE A 1 149 ? 0.256 12.141 7.261 1.00 87.25 149 ILE A CA 1
ATOM 1174 C C . ILE A 1 149 ? -0.065 10.925 6.405 1.00 87.25 149 ILE A C 1
ATOM 1176 O O . ILE A 1 149 ? 0.841 10.253 5.920 1.00 87.25 149 ILE A O 1
ATOM 1180 N N . CYS A 1 150 ? -1.349 10.648 6.208 1.00 91.12 150 CYS A N 1
ATOM 1181 C CA . CYS A 1 150 ? -1.793 9.598 5.303 1.00 91.12 150 CYS A CA 1
ATOM 1182 C C . CYS A 1 150 ? -2.389 10.212 4.040 1.00 91.12 150 CYS A C 1
ATOM 1184 O O . CYS A 1 150 ? -3.065 11.241 4.100 1.00 91.12 150 CYS A O 1
ATOM 1186 N N . TYR A 1 151 ? -2.133 9.598 2.891 1.00 92.44 151 TYR A N 1
ATOM 1187 C CA . TYR A 1 151 ? -2.584 10.106 1.605 1.00 92.44 151 TYR A CA 1
ATOM 1188 C C . TYR A 1 151 ? -2.940 8.975 0.643 1.00 92.44 151 TYR A C 1
ATOM 1190 O O . TYR A 1 151 ? -2.260 7.955 0.570 1.00 92.44 151 TYR A O 1
ATOM 1198 N N . LEU A 1 152 ? -4.014 9.175 -0.111 1.00 94.31 152 LEU A N 1
ATOM 1199 C CA . LEU A 1 152 ? -4.487 8.264 -1.144 1.00 94.31 152 LEU A CA 1
ATOM 1200 C C . LEU A 1 152 ? -3.810 8.599 -2.476 1.00 94.31 152 LEU A C 1
ATOM 1202 O O . LEU A 1 152 ? -3.804 9.761 -2.894 1.00 94.31 152 LEU A O 1
ATOM 1206 N N . LEU A 1 153 ? -3.300 7.586 -3.177 1.00 92.06 153 LEU A N 1
ATOM 1207 C CA . LEU A 1 153 ? -2.780 7.731 -4.536 1.00 92.06 153 LEU A CA 1
ATOM 1208 C C . LEU A 1 153 ? -3.936 7.543 -5.523 1.00 92.06 153 LEU A C 1
ATOM 1210 O O . LEU A 1 153 ? -4.298 6.435 -5.916 1.00 92.06 153 LEU A O 1
ATOM 1214 N N . SER A 1 154 ? -4.552 8.655 -5.914 1.00 87.31 154 SER A N 1
ATOM 1215 C CA . SER A 1 154 ? -5.637 8.663 -6.896 1.00 87.31 154 SER A CA 1
ATOM 1216 C C . SER A 1 154 ? -5.121 8.677 -8.328 1.00 87.31 154 SER A C 1
ATOM 1218 O O . SER A 1 154 ? -4.003 9.112 -8.610 1.00 87.31 154 SER A O 1
ATOM 1220 N N . ASN A 1 155 ? -5.959 8.203 -9.252 1.00 82.62 155 ASN A N 1
ATOM 1221 C CA . ASN A 1 155 ? -5.599 7.999 -10.656 1.00 82.62 155 ASN A CA 1
ATOM 1222 C C . ASN A 1 155 ? -4.364 7.106 -10.844 1.00 82.62 155 ASN A C 1
ATOM 1224 O O . ASN A 1 155 ? -3.713 7.183 -11.888 1.00 82.62 155 ASN A O 1
ATOM 1228 N N . ASN A 1 156 ? -4.047 6.248 -9.867 1.00 82.06 156 ASN A N 1
ATOM 1229 C CA . ASN A 1 156 ? -2.992 5.272 -10.056 1.00 82.06 156 ASN A CA 1
ATOM 1230 C C . ASN A 1 156 ? -3.460 4.203 -11.059 1.00 82.06 156 ASN A C 1
ATOM 1232 O O . ASN A 1 156 ? -4.268 3.332 -10.744 1.00 82.06 156 ASN A O 1
ATOM 1236 N N . CYS A 1 157 ? -2.986 4.313 -12.300 1.00 85.94 15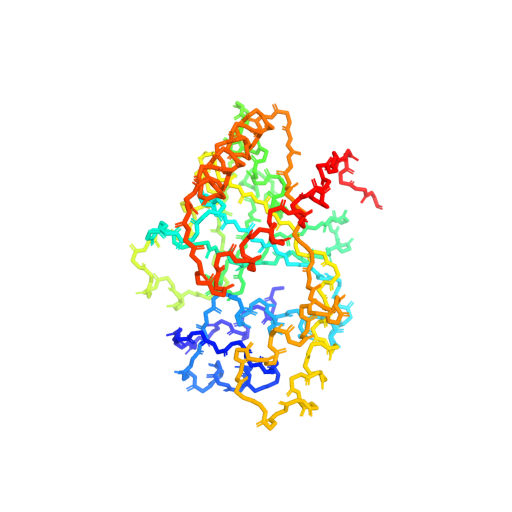7 CYS A N 1
ATOM 1237 C CA . CYS A 1 157 ? -3.287 3.379 -13.375 1.00 85.94 157 CYS A CA 1
ATOM 1238 C C . CYS A 1 157 ? -2.007 2.657 -13.786 1.00 85.94 157 CYS A C 1
ATOM 1240 O O . CYS A 1 157 ? -1.352 3.029 -14.763 1.00 85.94 157 CYS A O 1
ATOM 1242 N N . ILE A 1 158 ? -1.682 1.608 -13.034 1.00 88.94 158 ILE A N 1
ATOM 1243 C CA . ILE A 1 158 ? -0.444 0.848 -13.204 1.00 88.94 158 ILE A CA 1
ATOM 1244 C C . ILE A 1 158 ? -0.259 0.310 -14.627 1.00 88.94 158 ILE A C 1
ATOM 1246 O O . ILE A 1 158 ? 0.827 0.392 -15.183 1.00 88.94 158 ILE A O 1
ATOM 1250 N N . ILE A 1 159 ? -1.341 -0.134 -15.276 1.00 88.06 159 ILE A N 1
ATOM 1251 C CA . ILE A 1 159 ? -1.300 -0.653 -16.652 1.00 88.06 159 ILE A CA 1
ATOM 1252 C C . ILE A 1 159 ? -0.802 0.427 -17.624 1.00 88.06 159 ILE A C 1
ATOM 1254 O O . ILE A 1 159 ? 0.057 0.170 -18.464 1.00 88.06 159 ILE A O 1
ATOM 1258 N N . LYS A 1 160 ? -1.302 1.662 -17.492 1.00 89.25 160 LYS A N 1
ATOM 1259 C CA . LYS A 1 160 ? -0.872 2.780 -18.345 1.00 89.25 160 LYS A CA 1
ATOM 1260 C C . LYS A 1 160 ? 0.560 3.209 -18.038 1.00 89.25 160 LYS A C 1
ATOM 1262 O O . LYS A 1 160 ? 1.276 3.587 -18.961 1.00 89.25 160 LYS A O 1
A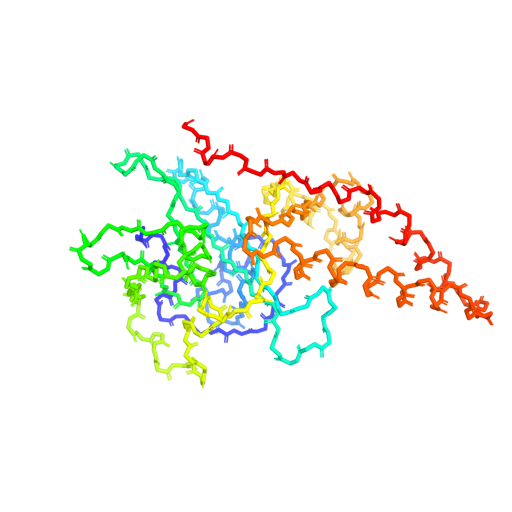TOM 1267 N N . GLN A 1 161 ? 0.974 3.166 -16.774 1.00 89.56 161 GLN A N 1
ATOM 1268 C CA . GLN A 1 161 ? 2.353 3.471 -16.385 1.00 89.56 161 GLN A CA 1
ATOM 1269 C C . GLN A 1 161 ? 3.322 2.441 -16.974 1.00 89.56 161 GLN A C 1
ATOM 1271 O O . GLN A 1 161 ? 4.281 2.824 -17.641 1.00 89.56 161 GLN A O 1
ATOM 1276 N N . ASP A 1 162 ? 3.013 1.149 -16.846 1.00 91.62 162 ASP A N 1
ATOM 1277 C CA . ASP A 1 162 ? 3.786 0.055 -17.441 1.00 91.62 162 ASP A CA 1
ATOM 1278 C C . ASP A 1 162 ? 3.913 0.203 -18.959 1.00 91.62 162 ASP A C 1
ATOM 1280 O O . ASP A 1 162 ? 4.996 0.015 -19.519 1.00 91.62 162 ASP A O 1
ATOM 1284 N N . GLU A 1 163 ? 2.827 0.578 -19.641 1.00 91.81 163 GLU A N 1
ATOM 1285 C CA . GLU A 1 163 ? 2.868 0.865 -21.073 1.00 91.81 163 GLU A CA 1
ATOM 1286 C C . GLU A 1 163 ? 3.817 2.013 -21.418 1.00 91.81 163 GLU A C 1
ATOM 1288 O O . GLU A 1 163 ? 4.546 1.911 -22.408 1.00 91.81 163 GLU A O 1
ATOM 1293 N N . ILE A 1 164 ? 3.807 3.100 -20.639 1.00 90.50 164 ILE A N 1
ATOM 1294 C CA . ILE A 1 164 ? 4.700 4.239 -20.868 1.00 90.50 164 ILE A CA 1
ATOM 1295 C C . ILE A 1 164 ? 6.141 3.797 -20.649 1.00 90.50 164 ILE A C 1
ATOM 1297 O O . ILE A 1 164 ? 6.926 3.915 -21.583 1.00 90.50 164 ILE A O 1
ATOM 1301 N N . ILE A 1 165 ? 6.458 3.191 -19.500 1.00 91.38 165 ILE A N 1
ATOM 1302 C CA . ILE A 1 165 ? 7.800 2.683 -19.168 1.00 91.38 165 ILE A CA 1
ATOM 1303 C C . ILE A 1 165 ? 8.309 1.748 -20.277 1.00 91.38 165 ILE A C 1
ATOM 1305 O O . ILE A 1 165 ? 9.451 1.843 -20.732 1.00 91.38 165 ILE A O 1
ATOM 1309 N N . LYS A 1 166 ? 7.445 0.867 -20.795 1.00 92.62 166 LYS A N 1
ATOM 1310 C CA . LYS A 1 166 ? 7.776 -0.020 -21.916 1.00 92.62 166 LYS A CA 1
ATOM 1311 C C . LYS A 1 166 ? 8.062 0.743 -23.212 1.00 92.62 166 LYS A C 1
ATOM 1313 O O . LYS A 1 166 ? 9.034 0.419 -23.896 1.00 92.62 166 LYS A O 1
ATOM 1318 N N . LYS A 1 167 ? 7.233 1.732 -23.563 1.00 93.38 167 LYS A N 1
ATOM 1319 C CA . LYS A 1 167 ? 7.389 2.564 -24.773 1.00 93.38 167 LYS A CA 1
ATOM 1320 C C . LYS A 1 167 ? 8.620 3.473 -24.686 1.00 93.38 167 LYS A C 1
ATOM 1322 O O . LYS A 1 167 ? 9.279 3.695 -25.695 1.00 93.38 167 LYS A O 1
ATOM 1327 N N . THR A 1 168 ? 8.971 3.941 -23.490 1.00 91.88 168 THR A N 1
ATOM 1328 C CA . THR A 1 168 ? 10.095 4.852 -23.226 1.00 91.88 168 THR A CA 1
ATOM 1329 C C . THR A 1 168 ? 11.363 4.138 -22.758 1.00 91.88 168 THR A C 1
ATOM 1331 O O . THR A 1 168 ? 12.267 4.787 -22.241 1.00 91.88 168 THR A O 1
ATOM 1334 N N . ARG A 1 169 ? 11.473 2.816 -22.959 1.00 92.12 169 ARG A N 1
ATOM 1335 C CA . ARG A 1 169 ? 12.592 1.986 -22.463 1.00 92.12 169 ARG A CA 1
ATOM 1336 C C . ARG A 1 169 ? 13.989 2.418 -22.922 1.00 92.12 169 ARG A C 1
ATOM 1338 O O . ARG A 1 169 ? 14.974 1.974 -22.348 1.00 92.12 169 ARG A O 1
ATOM 1345 N N . ILE A 1 170 ? 14.069 3.226 -23.981 1.00 94.12 170 ILE A N 1
ATOM 1346 C CA . ILE A 1 170 ? 15.326 3.785 -24.497 1.00 94.12 170 ILE A CA 1
ATOM 1347 C C . ILE A 1 170 ? 15.919 4.853 -23.568 1.00 94.12 170 ILE A C 1
ATOM 1349 O O . ILE A 1 170 ? 17.109 5.136 -23.650 1.00 94.12 170 ILE A O 1
ATOM 1353 N N . PHE A 1 171 ? 15.104 5.446 -22.692 1.00 93.44 171 PHE A N 1
ATOM 1354 C CA . PHE A 1 171 ? 15.541 6.471 -21.752 1.00 93.44 171 PHE A CA 1
ATOM 1355 C C . PHE A 1 171 ? 15.913 5.856 -20.395 1.00 93.44 171 PHE A C 1
ATOM 1357 O O . PHE A 1 171 ? 15.280 4.889 -19.967 1.00 93.44 171 PHE A O 1
ATOM 1364 N N . PRO A 1 172 ? 16.879 6.436 -19.661 1.00 93.00 172 PRO A N 1
ATOM 1365 C CA . PRO A 1 172 ? 17.097 6.145 -18.247 1.00 93.00 172 PRO A CA 1
ATOM 1366 C C . PRO A 1 172 ? 15.809 6.242 -17.426 1.00 93.00 172 PRO A C 1
ATOM 1368 O O . PRO A 1 172 ? 14.985 7.129 -17.655 1.00 93.00 172 PRO A O 1
ATOM 1371 N N . LEU A 1 173 ? 15.656 5.366 -16.431 1.00 88.25 173 LEU A N 1
ATOM 1372 C CA . LEU A 1 173 ? 14.429 5.261 -15.642 1.00 88.25 173 LEU A CA 1
ATOM 1373 C C . LEU A 1 173 ? 13.940 6.599 -15.044 1.00 88.25 173 LEU A C 1
ATOM 1375 O O . LEU A 1 173 ? 12.752 6.887 -15.194 1.00 88.25 173 LEU A O 1
ATOM 1379 N N . PRO A 1 174 ? 14.796 7.469 -14.464 1.00 90.69 174 PRO A N 1
ATOM 1380 C CA . PRO A 1 174 ? 14.342 8.767 -13.956 1.00 90.69 174 PRO A CA 1
ATOM 1381 C C . PRO A 1 174 ? 13.663 9.638 -15.024 1.00 90.69 174 PRO A C 1
ATOM 1383 O O . PRO A 1 174 ? 12.654 10.285 -14.748 1.00 90.69 174 PRO A O 1
ATOM 1386 N N . LEU A 1 175 ? 14.159 9.606 -16.266 1.00 90.12 175 LEU A N 1
ATOM 1387 C CA . LEU A 1 175 ? 13.563 10.353 -17.375 1.00 90.12 175 LEU A CA 1
ATOM 1388 C C . LEU A 1 175 ? 12.204 9.782 -17.785 1.00 90.12 175 LEU A C 1
ATOM 1390 O O . LEU A 1 175 ? 11.310 10.543 -18.141 1.00 90.12 175 LEU A O 1
ATOM 1394 N N . GLN A 1 176 ? 12.006 8.467 -17.680 1.00 91.69 176 GLN A N 1
ATOM 1395 C CA . GLN A 1 176 ? 10.700 7.851 -17.940 1.00 91.69 176 GLN A CA 1
ATOM 1396 C C . GLN A 1 176 ? 9.640 8.353 -16.945 1.00 91.69 176 GLN A C 1
ATOM 1398 O O . GLN A 1 176 ? 8.527 8.698 -17.343 1.00 91.69 176 GLN A O 1
ATOM 1403 N N . HIS A 1 177 ? 10.001 8.476 -15.663 1.00 89.00 177 HIS A N 1
ATOM 1404 C CA . HIS A 1 177 ? 9.122 9.040 -14.630 1.00 89.00 177 HIS A CA 1
ATOM 1405 C C . HIS A 1 177 ? 8.831 10.528 -14.853 1.00 89.00 177 HIS A C 1
ATOM 1407 O O . HIS A 1 177 ? 7.679 10.949 -14.735 1.00 89.00 177 HIS A O 1
ATOM 1413 N N . ILE A 1 178 ? 9.825 11.310 -15.285 1.00 89.94 178 ILE A N 1
ATOM 1414 C CA . ILE A 1 178 ? 9.625 12.714 -15.682 1.00 89.94 178 ILE A CA 1
ATOM 1415 C C . ILE A 1 178 ? 8.647 12.821 -16.863 1.00 89.94 178 ILE A C 1
ATOM 1417 O O . ILE A 1 178 ? 7.738 13.649 -16.835 1.00 89.94 178 ILE A O 1
ATOM 1421 N N . ILE A 1 179 ? 8.765 11.953 -17.873 1.00 89.25 179 ILE A N 1
ATOM 1422 C CA . ILE A 1 179 ? 7.829 11.916 -19.008 1.00 89.25 179 ILE A CA 1
ATOM 1423 C C . ILE A 1 179 ? 6.399 11.637 -18.523 1.00 89.25 179 ILE A C 1
ATOM 1425 O O . ILE A 1 179 ? 5.463 12.312 -18.955 1.00 89.25 179 ILE A O 1
ATOM 1429 N N . MET A 1 180 ? 6.211 10.686 -17.602 1.00 88.75 180 MET A N 1
ATOM 1430 C CA . MET A 1 180 ? 4.890 10.398 -17.026 1.00 88.75 180 MET A CA 1
ATOM 1431 C C . MET A 1 180 ? 4.311 11.588 -16.253 1.00 88.75 180 MET A C 1
ATOM 1433 O O . MET A 1 180 ? 3.104 11.850 -16.343 1.00 88.75 180 MET A O 1
ATOM 1437 N N . LEU A 1 181 ? 5.161 12.317 -15.523 1.00 87.50 181 LEU A N 1
ATOM 1438 C CA . LEU A 1 181 ? 4.784 13.525 -14.796 1.00 87.50 181 LEU A CA 1
ATOM 1439 C C . LEU A 1 181 ? 4.320 14.629 -15.758 1.00 87.50 181 LEU A C 1
ATOM 1441 O O . LEU A 1 181 ? 3.213 15.149 -15.603 1.00 87.50 181 LEU A O 1
ATOM 1445 N N . ILE A 1 182 ? 5.108 14.922 -16.798 1.00 88.00 182 ILE A N 1
ATOM 1446 C CA . ILE A 1 182 ? 4.785 15.929 -17.826 1.00 88.00 182 ILE A CA 1
ATOM 1447 C C . ILE A 1 182 ? 3.497 15.558 -18.569 1.00 88.00 182 ILE A C 1
ATOM 1449 O O . ILE A 1 182 ? 2.624 16.400 -18.775 1.00 88.00 182 ILE A O 1
ATOM 1453 N N . ALA A 1 183 ? 3.326 14.279 -18.907 1.00 86.31 183 ALA A N 1
ATOM 1454 C CA . ALA A 1 183 ? 2.125 13.774 -19.566 1.00 86.31 183 ALA A CA 1
ATOM 1455 C C . ALA A 1 183 ? 0.873 13.783 -18.664 1.00 86.31 183 ALA A C 1
ATOM 1457 O O . ALA A 1 183 ? -0.210 13.396 -19.117 1.00 86.31 183 ALA A O 1
ATOM 1458 N N . ARG A 1 184 ? 1.004 14.185 -17.387 1.00 85.12 184 ARG A N 1
ATOM 1459 C CA . ARG A 1 184 ? -0.056 14.142 -16.365 1.00 85.12 184 ARG A CA 1
ATOM 1460 C C . ARG A 1 184 ? -0.680 12.747 -16.238 1.00 85.12 184 ARG A C 1
ATOM 1462 O O . ARG A 1 184 ? -1.881 12.607 -16.006 1.00 85.12 184 ARG A O 1
ATOM 1469 N N . LYS A 1 185 ? 0.136 11.709 -16.449 1.00 83.81 185 LYS A N 1
ATOM 1470 C CA . LYS A 1 185 ? -0.235 10.291 -16.295 1.00 83.81 185 LYS A CA 1
ATOM 1471 C C . LYS A 1 185 ? 0.245 9.704 -14.972 1.00 83.81 185 LYS A C 1
ATOM 1473 O O . LYS A 1 185 ? -0.087 8.563 -14.664 1.00 83.81 185 LYS A O 1
ATOM 1478 N N . TYR A 1 186 ? 1.000 10.486 -14.208 1.00 81.00 186 TYR A N 1
ATOM 1479 C CA . TYR A 1 186 ? 1.381 10.155 -12.848 1.00 81.00 186 TYR A CA 1
ATOM 1480 C C . TYR A 1 186 ? 0.185 10.275 -11.896 1.00 81.00 186 TYR A C 1
ATOM 1482 O O . TYR A 1 186 ? -0.762 11.029 -12.146 1.00 81.00 186 TYR A O 1
ATOM 1490 N N . TYR A 1 187 ? 0.222 9.501 -10.818 1.00 84.56 187 TYR A N 1
ATOM 1491 C CA . TYR A 1 187 ? -0.818 9.511 -9.798 1.00 84.56 187 TYR A CA 1
ATOM 1492 C C . TYR A 1 187 ? -0.849 10.854 -9.051 1.00 84.56 187 TYR A C 1
ATOM 1494 O O . TYR A 1 187 ? 0.121 11.615 -9.034 1.00 84.56 187 TYR A O 1
ATOM 1502 N N . LYS A 1 188 ? -1.997 11.156 -8.442 1.00 87.75 188 LYS A N 1
ATOM 1503 C CA . LYS A 1 188 ? -2.206 12.354 -7.625 1.00 87.75 188 LYS A CA 1
ATOM 1504 C C . LYS A 1 188 ? -2.326 11.968 -6.162 1.00 87.75 188 LYS A C 1
ATOM 1506 O O . LYS A 1 188 ? -3.070 11.050 -5.821 1.00 87.75 188 LYS A O 1
ATOM 1511 N N . TYR A 1 189 ? -1.650 12.721 -5.310 1.00 87.25 189 TYR A N 1
ATOM 1512 C CA . TYR A 1 189 ? -1.714 12.558 -3.867 1.00 87.25 189 TYR A CA 1
ATOM 1513 C C . TYR A 1 189 ? -2.909 13.323 -3.298 1.00 87.25 189 TYR A C 1
ATOM 1515 O O . TYR A 1 189 ? -2.978 14.543 -3.433 1.00 87.25 189 TYR A O 1
ATOM 1523 N N . ASN A 1 190 ? -3.819 12.618 -2.629 1.00 90.50 190 ASN A N 1
ATOM 1524 C CA . ASN A 1 190 ? -4.897 13.236 -1.860 1.00 90.50 190 ASN A CA 1
ATOM 1525 C C . ASN A 1 190 ? -4.645 12.998 -0.379 1.00 90.50 190 ASN A C 1
ATOM 1527 O O . ASN A 1 190 ? -4.756 11.868 0.094 1.00 90.50 190 ASN A O 1
ATOM 1531 N N . VAL A 1 191 ? -4.311 14.051 0.359 1.00 90.62 191 VAL A N 1
ATOM 1532 C CA . VAL A 1 191 ? -4.082 13.938 1.801 1.00 90.62 191 VAL A CA 1
ATOM 1533 C C . VAL A 1 191 ? -5.400 13.672 2.515 1.00 90.62 191 VAL A C 1
ATOM 1535 O O . VAL A 1 191 ? -6.374 14.404 2.343 1.00 90.62 191 VAL A O 1
ATOM 1538 N N . TYR A 1 192 ? -5.423 12.622 3.330 1.00 90.31 192 TYR A N 1
ATOM 1539 C CA . TYR A 1 192 ? -6.563 12.301 4.170 1.00 90.31 192 TYR A CA 1
ATOM 1540 C C . TYR A 1 192 ? -6.542 13.166 5.428 1.00 90.31 192 TYR A C 1
ATOM 1542 O O . TYR A 1 192 ? -5.562 13.200 6.174 1.00 90.31 192 TYR A O 1
ATOM 1550 N N . THR A 1 193 ? -7.657 13.852 5.666 1.00 87.31 193 THR A N 1
ATOM 1551 C CA . THR A 1 193 ? -7.864 14.703 6.838 1.00 87.31 193 THR A CA 1
ATOM 1552 C C . THR A 1 193 ? -9.168 14.325 7.536 1.00 87.31 193 THR A C 1
ATOM 1554 O O . THR A 1 193 ? -10.155 13.976 6.889 1.00 87.31 193 THR A O 1
ATOM 1557 N N . ASN A 1 194 ? -9.176 14.405 8.863 1.00 83.88 194 ASN A N 1
ATOM 1558 C CA . ASN A 1 194 ? -10.340 14.258 9.727 1.00 83.88 194 ASN A CA 1
ATOM 1559 C C . ASN A 1 194 ? -10.324 15.355 10.807 1.00 83.88 194 ASN A C 1
ATOM 1561 O O . ASN A 1 194 ? -9.405 16.173 10.865 1.00 83.88 194 ASN A O 1
ATOM 1565 N N . SER A 1 195 ? -11.343 15.392 11.668 1.00 82.19 195 SER A N 1
ATOM 1566 C CA . SER A 1 195 ? -11.454 16.405 12.732 1.00 82.19 195 SER A CA 1
ATOM 1567 C C . SER A 1 195 ? -10.280 16.410 13.712 1.00 82.19 195 SER A C 1
ATOM 1569 O O . SER A 1 195 ? -10.047 17.419 14.363 1.00 82.19 195 SER A O 1
ATOM 1571 N N . ASN A 1 196 ? -9.554 15.297 13.825 1.00 77.06 196 ASN A N 1
ATOM 1572 C CA . ASN A 1 196 ? -8.523 15.101 14.839 1.00 77.06 196 ASN A CA 1
ATOM 1573 C C . ASN A 1 196 ? -7.109 15.382 14.305 1.00 77.06 196 ASN A C 1
ATOM 1575 O O . ASN A 1 196 ? -6.195 15.584 15.100 1.00 77.06 196 ASN A O 1
ATOM 1579 N N . ASN A 1 197 ? -6.903 15.375 12.982 1.00 82.56 197 ASN A N 1
ATOM 1580 C CA . ASN A 1 197 ? -5.587 15.585 12.368 1.00 82.56 197 ASN A CA 1
ATOM 1581 C C . ASN A 1 197 ? -5.518 16.791 11.412 1.00 82.56 197 ASN A C 1
ATOM 1583 O O . ASN A 1 197 ? -4.421 17.142 10.973 1.00 82.56 197 ASN A O 1
ATOM 1587 N N . SER A 1 198 ? -6.647 17.440 11.105 1.00 86.12 198 SER A N 1
ATOM 1588 C CA . SER A 1 198 ? -6.708 18.557 10.155 1.00 86.12 198 SER A CA 1
ATOM 1589 C C . SER A 1 198 ? -5.794 19.713 10.558 1.00 86.12 198 SER A C 1
ATOM 1591 O O . SER A 1 198 ? -5.029 20.195 9.728 1.00 86.12 198 SER A O 1
ATOM 1593 N N . GLU A 1 199 ? -5.807 20.122 11.829 1.00 85.62 199 GLU A N 1
ATOM 1594 C CA . GLU A 1 199 ? -4.976 21.221 12.336 1.00 85.62 199 GLU A CA 1
ATOM 1595 C C . GLU A 1 199 ? -3.480 20.925 12.191 1.00 85.62 199 GLU A C 1
ATOM 1597 O O . GLU A 1 199 ? -2.723 21.764 11.701 1.00 85.62 199 GLU A O 1
ATOM 1602 N N . ILE A 1 200 ? -3.059 19.705 12.541 1.00 83.75 200 ILE A N 1
ATOM 1603 C CA . ILE A 1 200 ? -1.664 19.258 12.423 1.00 83.75 200 ILE A CA 1
ATOM 1604 C C . ILE A 1 200 ? -1.235 19.256 10.952 1.00 83.75 200 ILE A C 1
ATOM 1606 O O . ILE A 1 200 ? -0.161 19.758 10.613 1.00 83.75 200 ILE A O 1
ATOM 1610 N N . ILE A 1 201 ? -2.082 18.726 10.069 1.00 85.31 201 ILE A N 1
ATOM 1611 C CA . ILE A 1 201 ? -1.809 18.657 8.632 1.00 85.31 201 ILE A CA 1
ATOM 1612 C C . ILE A 1 201 ? -1.724 20.065 8.031 1.00 85.31 201 ILE A C 1
ATOM 1614 O O . ILE A 1 201 ? -0.755 20.369 7.336 1.00 85.31 201 ILE A O 1
ATOM 1618 N N . HIS A 1 202 ? -2.673 20.953 8.342 1.00 85.94 202 HIS A N 1
ATOM 1619 C CA . HIS A 1 202 ? -2.646 22.348 7.893 1.00 85.94 202 HIS A CA 1
ATOM 1620 C C . HIS A 1 202 ? -1.413 23.094 8.404 1.00 85.94 202 HIS A C 1
ATOM 1622 O O . HIS A 1 202 ? -0.776 23.825 7.643 1.00 85.94 202 HIS A O 1
ATOM 1628 N N . HIS A 1 203 ? -1.039 22.891 9.668 1.00 85.69 203 HIS A N 1
ATOM 1629 C CA . HIS A 1 203 ? 0.168 23.479 10.232 1.00 85.69 203 HIS A CA 1
ATOM 1630 C C . HIS A 1 203 ? 1.418 23.048 9.452 1.00 85.69 203 HIS A C 1
ATOM 1632 O O . HIS A 1 203 ? 2.207 23.900 9.040 1.00 85.69 203 HIS A O 1
ATOM 1638 N N . ARG A 1 204 ? 1.567 21.751 9.161 1.00 83.38 204 ARG A N 1
ATOM 1639 C CA . ARG A 1 204 ? 2.702 21.229 8.382 1.00 83.38 204 ARG A CA 1
ATOM 1640 C C . ARG A 1 204 ? 2.711 21.710 6.936 1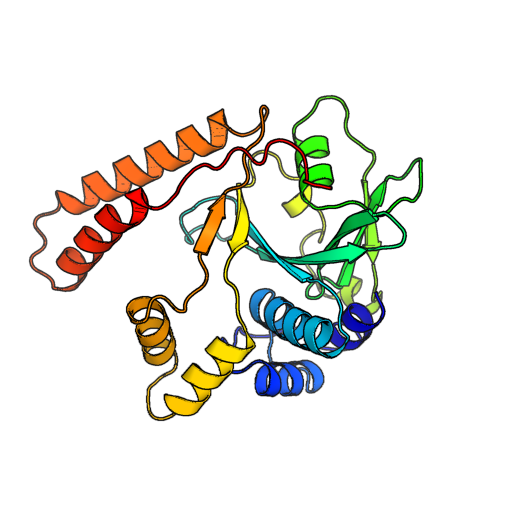.00 83.38 204 ARG A C 1
ATOM 1642 O O . ARG A 1 204 ? 3.762 22.111 6.444 1.00 83.38 204 ARG A O 1
ATOM 1649 N N . PHE A 1 205 ? 1.553 21.761 6.278 1.00 83.25 205 PHE A N 1
ATOM 1650 C CA . PHE A 1 205 ? 1.439 22.364 4.948 1.00 83.25 205 PHE A CA 1
ATOM 1651 C C . PHE A 1 205 ? 1.910 23.821 4.940 1.00 83.25 205 PHE A C 1
ATOM 1653 O O . PHE A 1 205 ? 2.650 24.230 4.045 1.00 83.25 205 PHE A O 1
ATOM 1660 N N . ASN A 1 206 ? 1.538 24.598 5.959 1.00 83.88 206 ASN A N 1
ATOM 1661 C CA . ASN A 1 206 ? 1.971 25.985 6.087 1.00 83.88 206 ASN A CA 1
ATOM 1662 C C . ASN A 1 206 ? 3.483 26.105 6.329 1.00 83.88 206 ASN A C 1
ATOM 1664 O O . ASN A 1 206 ? 4.113 26.997 5.761 1.00 83.88 206 ASN A O 1
ATOM 1668 N N . LEU A 1 207 ? 4.078 25.216 7.132 1.00 81.56 207 LEU A N 1
ATOM 1669 C CA . LEU A 1 207 ? 5.533 25.164 7.320 1.00 81.56 207 LEU A CA 1
ATOM 1670 C C . LEU A 1 207 ? 6.262 24.840 6.010 1.00 81.56 207 LEU A C 1
ATOM 1672 O O . LEU A 1 207 ? 7.223 25.527 5.668 1.00 81.56 207 LEU A O 1
ATOM 1676 N N . MET A 1 208 ? 5.768 23.862 5.247 1.00 79.25 208 MET A N 1
ATOM 1677 C CA . MET A 1 208 ? 6.320 23.505 3.937 1.00 79.25 208 MET A CA 1
ATOM 1678 C C . MET A 1 208 ? 6.202 24.661 2.934 1.00 79.25 208 MET A C 1
ATOM 1680 O O . MET A 1 208 ? 7.156 24.979 2.228 1.00 79.25 208 MET A O 1
ATOM 1684 N N . LYS A 1 209 ? 5.053 25.346 2.883 1.00 78.94 209 LYS A N 1
ATOM 1685 C CA . LYS A 1 209 ? 4.873 26.509 2.003 1.00 78.94 209 LYS A CA 1
ATOM 1686 C C . LYS A 1 209 ? 5.859 27.623 2.360 1.00 78.94 209 LYS A C 1
ATOM 1688 O O . LYS A 1 209 ? 6.499 28.177 1.470 1.00 78.94 209 LYS A O 1
ATOM 1693 N N . LYS A 1 210 ? 6.036 27.905 3.657 1.00 79.00 210 LYS A N 1
ATOM 1694 C CA . LYS A 1 210 ? 7.006 28.897 4.144 1.00 79.00 210 LYS A CA 1
ATOM 1695 C C . LYS A 1 210 ? 8.440 28.531 3.765 1.00 79.00 210 LYS A C 1
ATOM 1697 O O . LYS A 1 210 ? 9.153 29.392 3.254 1.00 79.00 210 LYS A O 1
ATOM 1702 N N . SER A 1 211 ? 8.858 27.279 3.964 1.00 73.31 211 SER A N 1
ATOM 1703 C CA . SER A 1 211 ? 10.217 26.855 3.610 1.00 73.31 21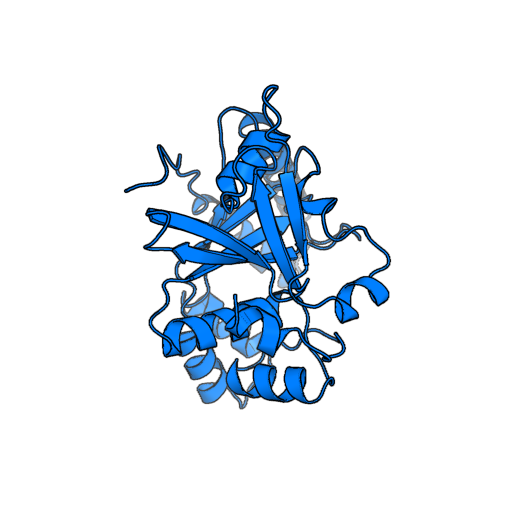1 SER A CA 1
ATOM 1704 C C . SER A 1 211 ? 10.476 27.013 2.110 1.00 73.31 211 SER A C 1
ATOM 1706 O O . SER A 1 211 ? 11.467 27.635 1.734 1.00 73.31 211 SER A O 1
ATOM 1708 N N . LEU A 1 212 ? 9.543 26.585 1.253 1.00 69.12 212 LEU A N 1
ATOM 1709 C CA . LEU A 1 212 ? 9.640 26.750 -0.202 1.00 69.12 212 LEU A CA 1
ATOM 1710 C C . LEU A 1 212 ? 9.695 28.224 -0.632 1.00 69.12 212 LEU A C 1
ATOM 1712 O O . LEU A 1 212 ? 10.503 28.583 -1.491 1.00 69.12 212 LEU A O 1
ATOM 1716 N N . THR A 1 213 ? 8.904 29.105 -0.010 1.00 67.81 213 THR A N 1
ATOM 1717 C CA . THR A 1 213 ? 8.981 30.549 -0.297 1.00 67.81 213 THR A CA 1
ATOM 1718 C C . THR A 1 213 ? 10.328 31.149 0.109 1.00 67.81 213 THR A C 1
ATOM 1720 O O . THR A 1 213 ? 10.882 31.957 -0.637 1.00 67.81 213 THR A O 1
ATOM 1723 N N . SER A 1 214 ? 10.918 30.705 1.222 1.00 61.12 214 SER A N 1
ATOM 1724 C CA . SER A 1 214 ? 12.260 31.128 1.635 1.00 61.12 214 SER A CA 1
ATOM 1725 C C . SER A 1 214 ? 13.338 30.671 0.646 1.00 61.12 214 SER A C 1
ATOM 1727 O O . SER A 1 214 ? 14.245 31.445 0.349 1.00 61.12 214 SER A O 1
ATOM 1729 N N . PHE A 1 215 ? 13.204 29.475 0.058 1.00 56.41 215 PHE A N 1
ATOM 1730 C CA . PHE A 1 215 ? 14.085 29.008 -1.022 1.00 56.41 215 PHE A CA 1
ATOM 1731 C C . PHE A 1 215 ? 13.923 29.822 -2.314 1.00 56.41 215 PHE A C 1
ATOM 1733 O O . PHE A 1 215 ? 14.915 30.110 -2.980 1.00 56.41 215 PHE A O 1
ATOM 1740 N N . SER A 1 216 ? 12.705 30.258 -2.652 1.00 52.91 216 SER A N 1
ATOM 1741 C CA . SER A 1 216 ? 12.455 31.081 -3.849 1.00 52.91 216 SER A CA 1
ATOM 1742 C C . SER A 1 216 ? 13.069 32.491 -3.788 1.00 52.91 216 SER A C 1
ATOM 1744 O O . SER A 1 216 ? 13.253 33.124 -4.830 1.00 52.91 216 SER A O 1
ATOM 1746 N N . ASN A 1 217 ? 13.422 32.957 -2.583 1.00 48.50 217 ASN A N 1
ATOM 1747 C CA . ASN A 1 217 ? 14.106 34.229 -2.333 1.00 48.50 217 ASN A CA 1
ATOM 1748 C C . ASN A 1 217 ? 15.638 34.115 -2.334 1.00 48.50 217 ASN A C 1
ATOM 1750 O O . ASN A 1 217 ? 16.333 35.131 -2.255 1.00 48.50 217 ASN A O 1
ATOM 1754 N N . ILE A 1 218 ? 16.185 32.904 -2.462 1.00 51.03 218 ILE A N 1
ATOM 1755 C CA . ILE A 1 218 ? 17.614 32.714 -2.692 1.00 51.03 218 ILE A CA 1
ATOM 1756 C C . ILE A 1 218 ? 17.889 33.117 -4.145 1.00 51.03 218 ILE A C 1
ATOM 1758 O O . ILE A 1 218 ? 17.427 32.462 -5.079 1.00 51.03 218 ILE A O 1
ATOM 1762 N N . LYS A 1 219 ? 18.642 34.208 -4.351 1.00 41.00 219 LYS A N 1
ATOM 1763 C CA . LYS A 1 219 ? 19.161 34.615 -5.670 1.00 41.00 219 LYS A CA 1
ATOM 1764 C C . LYS A 1 219 ? 20.184 33.584 -6.159 1.00 41.00 219 LYS A C 1
ATOM 1766 O O . LYS A 1 219 ? 21.385 33.815 -6.105 1.00 41.00 219 LYS A O 1
ATOM 1771 N N . CYS A 1 220 ? 19.710 32.435 -6.620 1.00 46.25 220 CYS A N 1
ATOM 1772 C CA . CYS A 1 220 ? 20.527 31.424 -7.269 1.00 46.25 220 CYS A CA 1
ATOM 1773 C C . CYS A 1 220 ? 20.136 31.359 -8.749 1.00 46.25 220 CYS A C 1
ATOM 1775 O O . CYS A 1 220 ? 18.971 31.168 -9.097 1.00 46.25 220 CYS A O 1
ATOM 1777 N N . SER A 1 221 ? 21.109 31.578 -9.631 1.00 42.28 221 SER A N 1
ATOM 1778 C CA . SER A 1 221 ? 20.925 31.653 -11.086 1.00 42.28 221 SER A CA 1
ATOM 1779 C C . SER A 1 221 ? 20.934 30.285 -11.780 1.00 42.28 221 SER A C 1
ATOM 1781 O O . SER A 1 221 ? 20.872 30.229 -13.009 1.00 42.28 221 SER A O 1
ATOM 1783 N N . CYS A 1 222 ? 21.004 29.177 -11.035 1.00 40.94 222 CYS A N 1
ATOM 1784 C CA . CYS A 1 222 ? 21.057 27.844 -11.627 1.00 40.94 222 CYS A CA 1
ATOM 1785 C C . CYS A 1 222 ? 19.674 27.364 -12.109 1.00 40.94 222 CYS A C 1
ATOM 1787 O O . CYS A 1 222 ? 18.630 27.717 -11.557 1.00 40.94 222 CYS A O 1
ATOM 1789 N N . ILE A 1 223 ? 19.674 26.530 -13.154 1.00 42.22 223 ILE A N 1
ATOM 1790 C CA . ILE A 1 223 ? 18.471 25.978 -13.806 1.00 42.22 223 ILE A CA 1
ATOM 1791 C C . ILE A 1 223 ? 17.550 25.245 -12.810 1.00 42.22 223 ILE A C 1
ATOM 1793 O O . ILE A 1 223 ? 16.333 25.404 -12.879 1.00 42.22 223 ILE A O 1
ATOM 1797 N N . LEU A 1 224 ? 18.123 24.559 -11.815 1.00 39.03 224 LEU A N 1
ATOM 1798 C CA . LEU A 1 224 ? 17.391 23.879 -10.736 1.00 39.03 224 LEU A CA 1
ATOM 1799 C C . LEU A 1 224 ? 16.504 24.830 -9.909 1.00 39.03 224 LEU A C 1
ATOM 1801 O O . LEU A 1 224 ? 15.398 24.460 -9.524 1.00 39.03 224 LEU A O 1
ATOM 1805 N N . CYS A 1 225 ? 16.924 26.079 -9.683 1.00 41.47 225 CYS A N 1
ATOM 1806 C CA . CYS A 1 225 ? 16.115 27.053 -8.942 1.00 41.47 225 CYS A CA 1
ATOM 1807 C C . CYS A 1 225 ? 14.904 27.567 -9.734 1.00 41.47 225 CYS A C 1
ATOM 1809 O O . CYS A 1 225 ? 13.909 27.970 -9.129 1.00 41.47 225 CYS A O 1
ATOM 1811 N N . LYS A 1 226 ? 14.945 27.529 -11.073 1.00 40.72 226 LYS A N 1
ATOM 1812 C CA . LYS A 1 226 ? 13.780 27.868 -11.906 1.00 40.72 226 LYS A CA 1
ATOM 1813 C C . LYS A 1 226 ? 12.724 26.758 -11.880 1.00 40.72 226 LYS A C 1
ATOM 1815 O O . LYS A 1 226 ? 11.539 27.071 -11.814 1.00 40.72 226 LYS A O 1
ATOM 1820 N N . GLU A 1 227 ? 13.133 25.489 -11.848 1.00 45.09 227 GLU A N 1
ATOM 1821 C CA . GLU A 1 227 ? 12.204 24.349 -11.764 1.00 45.09 227 GLU A CA 1
ATOM 1822 C C . GLU A 1 227 ? 11.524 24.229 -10.391 1.00 45.09 227 GLU A C 1
ATOM 1824 O O . GLU A 1 227 ? 10.325 23.964 -10.317 1.00 45.09 227 GLU A O 1
ATOM 1829 N N . PHE A 1 228 ? 12.231 24.534 -9.296 1.00 39.94 228 PHE A N 1
ATOM 1830 C CA . PHE A 1 228 ? 11.619 24.604 -7.960 1.00 39.94 228 PHE A CA 1
ATOM 1831 C C . PHE A 1 228 ? 10.531 25.683 -7.846 1.00 39.94 228 PHE A C 1
ATOM 1833 O O . PHE A 1 228 ? 9.566 25.514 -7.100 1.00 39.94 228 PHE A O 1
ATOM 1840 N N . LYS A 1 229 ? 10.646 26.772 -8.615 1.00 37.50 229 LYS A N 1
ATOM 1841 C CA . LYS A 1 229 ? 9.634 27.835 -8.668 1.00 37.50 229 LYS A CA 1
ATOM 1842 C C . LYS A 1 229 ? 8.327 27.346 -9.311 1.00 37.50 229 LYS A C 1
ATOM 1844 O O . LYS A 1 229 ? 7.256 27.669 -8.811 1.00 37.50 229 LYS A O 1
ATOM 1849 N N . LEU A 1 230 ? 8.423 26.490 -10.333 1.00 40.47 230 LEU A N 1
ATOM 1850 C CA . LEU A 1 230 ? 7.277 25.841 -10.988 1.00 40.47 230 LEU A CA 1
ATOM 1851 C C . LEU A 1 230 ? 6.625 24.762 -10.103 1.00 40.47 230 LEU A C 1
ATOM 1853 O O . LEU A 1 230 ? 5.406 24.602 -10.119 1.00 40.47 230 LEU A O 1
ATOM 1857 N N . LEU A 1 231 ? 7.409 24.049 -9.286 1.00 40.31 231 LEU A N 1
ATOM 1858 C CA . LEU A 1 231 ? 6.876 23.117 -8.280 1.00 40.31 231 LEU A CA 1
ATOM 1859 C C . LEU A 1 231 ? 6.064 23.839 -7.192 1.00 40.31 231 LEU A C 1
ATOM 1861 O O . LEU A 1 231 ? 5.051 23.307 -6.744 1.00 40.31 231 LEU A O 1
ATOM 1865 N N . GLY A 1 232 ? 6.464 25.058 -6.811 1.00 37.53 232 GLY A N 1
ATOM 1866 C CA . GLY A 1 232 ? 5.718 25.911 -5.880 1.00 37.53 232 GLY A CA 1
ATOM 1867 C C . GLY A 1 232 ? 4.308 26.275 -6.365 1.00 37.53 232 GLY A C 1
ATOM 1868 O O . GLY A 1 232 ? 3.385 26.310 -5.557 1.00 37.53 232 GLY A O 1
ATOM 1869 N N . GLU A 1 233 ? 4.127 26.473 -7.674 1.00 39.03 233 GLU A N 1
ATOM 1870 C CA . GLU A 1 233 ? 2.830 26.780 -8.306 1.00 39.03 233 GLU A CA 1
ATOM 1871 C C . GLU A 1 233 ? 1.951 25.525 -8.498 1.00 39.03 233 GLU A C 1
ATOM 1873 O O . GLU A 1 233 ? 0.724 25.602 -8.483 1.00 39.03 233 GLU A O 1
ATOM 1878 N N . GLY A 1 234 ? 2.552 24.333 -8.613 1.00 35.22 234 GLY A N 1
ATOM 1879 C CA . GLY A 1 234 ? 1.822 23.059 -8.715 1.00 35.22 234 GLY A CA 1
ATOM 1880 C C . GLY A 1 234 ? 1.130 22.607 -7.419 1.00 35.22 234 GLY A C 1
ATOM 1881 O O . GLY A 1 234 ? 0.211 21.785 -7.463 1.00 35.22 234 GLY A O 1
ATOM 1882 N N . ILE A 1 235 ? 1.540 23.151 -6.267 1.00 40.47 235 ILE A N 1
ATOM 1883 C CA . ILE A 1 235 ? 1.000 22.811 -4.937 1.00 40.47 235 ILE A CA 1
ATOM 1884 C C . ILE A 1 235 ? -0.412 23.377 -4.724 1.00 40.47 235 ILE A C 1
ATOM 1886 O O . ILE A 1 235 ? -1.189 22.790 -3.971 1.00 40.47 235 ILE A O 1
ATOM 1890 N N . ASP A 1 236 ? -0.805 24.428 -5.449 1.00 38.44 236 ASP A N 1
ATOM 1891 C CA . ASP A 1 236 ? -2.173 24.972 -5.400 1.00 38.44 236 ASP A CA 1
ATOM 1892 C C . ASP A 1 236 ? -3.233 23.973 -5.930 1.00 38.44 236 ASP A C 1
ATOM 1894 O O . ASP A 1 236 ? -4.437 24.166 -5.756 1.00 38.44 236 ASP A O 1
ATOM 1898 N N . GLY A 1 237 ? -2.800 22.854 -6.531 1.00 34.50 237 GLY A N 1
ATOM 1899 C CA . GLY A 1 237 ? -3.647 21.724 -6.919 1.00 34.50 237 GLY A CA 1
ATOM 1900 C C . GLY A 1 237 ? -3.950 20.706 -5.809 1.00 34.50 237 GLY A C 1
ATOM 1901 O O . GLY A 1 237 ? -4.766 19.809 -6.043 1.00 34.50 237 GLY A O 1
ATOM 1902 N N . ILE A 1 238 ? -3.334 20.810 -4.623 1.00 39.03 238 ILE A N 1
ATOM 1903 C CA . ILE A 1 238 ? -3.633 19.934 -3.478 1.00 39.03 238 ILE A CA 1
ATOM 1904 C C . ILE A 1 238 ? -4.937 20.412 -2.835 1.00 39.03 238 ILE A C 1
ATOM 1906 O O . ILE A 1 238 ? -4.956 21.221 -1.908 1.00 39.03 238 ILE A O 1
ATOM 1910 N N . LYS A 1 239 ? -6.063 19.911 -3.345 1.00 35.53 239 LYS A N 1
ATOM 1911 C CA . LYS A 1 239 ? -7.359 20.105 -2.697 1.00 35.53 239 LYS A CA 1
ATOM 1912 C C . LYS A 1 239 ? -7.431 19.220 -1.456 1.00 35.53 239 LYS A C 1
ATOM 1914 O O . LYS A 1 239 ? -7.354 17.998 -1.551 1.00 35.53 239 LYS A O 1
ATOM 1919 N N . SER A 1 240 ? -7.628 19.838 -0.294 1.00 36.22 240 SER A N 1
ATOM 1920 C CA . SER A 1 240 ? -8.143 19.141 0.881 1.00 36.22 240 SER A CA 1
ATOM 1921 C C . SER A 1 240 ? -9.603 18.769 0.607 1.00 36.22 240 SER A C 1
ATOM 1923 O O . SER A 1 240 ? -10.516 19.556 0.863 1.00 36.22 240 SER A O 1
ATOM 1925 N N . GLU A 1 241 ? -9.852 17.600 0.027 1.00 37.16 241 GLU A N 1
ATOM 1926 C CA . GLU A 1 241 ? -11.209 17.066 0.006 1.00 37.16 241 GLU A CA 1
ATOM 1927 C C . GLU A 1 241 ? -11.518 16.515 1.399 1.00 37.16 241 GLU A C 1
ATOM 1929 O O . GLU A 1 241 ? -10.857 15.599 1.893 1.00 37.16 241 GLU A O 1
ATOM 1934 N N . LYS A 1 242 ? -12.531 17.093 2.058 1.00 34.56 242 LYS A N 1
ATOM 1935 C CA . LYS A 1 242 ? -13.192 16.411 3.169 1.00 34.56 242 LYS A CA 1
ATOM 1936 C C . LYS A 1 242 ? -13.776 15.132 2.581 1.00 34.56 242 LYS A C 1
ATOM 1938 O O . LYS A 1 242 ? -14.793 15.194 1.893 1.00 34.56 242 LYS A O 1
ATOM 1943 N N . TYR A 1 243 ? -13.165 13.986 2.867 1.00 41.09 243 TYR A N 1
ATOM 1944 C CA . TYR A 1 243 ? -13.809 12.691 2.666 1.00 41.09 243 TYR A CA 1
ATOM 1945 C C . TYR A 1 243 ? -14.932 12.570 3.704 1.00 41.09 243 TYR A C 1
ATOM 1947 O O . TYR A 1 243 ? -14.794 11.950 4.755 1.00 41.09 243 TYR A O 1
ATOM 1955 N N . GLY A 1 244 ? -16.032 13.279 3.452 1.00 30.59 244 GLY A N 1
ATOM 1956 C CA . GLY A 1 244 ? -17.243 13.207 4.248 1.00 30.59 244 GLY A CA 1
ATOM 1957 C C . GLY A 1 244 ? -17.875 11.843 4.042 1.00 30.59 244 GLY A C 1
ATOM 1958 O O . GLY A 1 244 ? -18.439 11.617 2.983 1.00 30.59 244 GLY A O 1
ATOM 1959 N N . ARG A 1 245 ? -17.766 10.988 5.070 1.00 34.38 245 ARG A N 1
ATOM 1960 C CA . ARG A 1 245 ? -18.237 9.593 5.150 1.00 34.38 245 ARG A CA 1
ATOM 1961 C C . ARG A 1 245 ? -17.717 8.728 4.004 1.00 34.38 245 ARG A C 1
ATOM 1963 O O . ARG A 1 245 ? -18.024 8.961 2.845 1.00 34.38 245 ARG A O 1
ATOM 1970 N N . CYS A 1 246 ? -16.952 7.694 4.350 1.00 36.34 246 CYS A N 1
ATOM 1971 C CA . CYS A 1 246 ? -16.657 6.565 3.472 1.00 36.34 246 CYS A CA 1
ATOM 1972 C C . CYS A 1 246 ? -17.912 6.205 2.658 1.00 36.34 246 CYS A C 1
ATOM 1974 O O . CYS A 1 246 ? -18.871 5.681 3.220 1.00 36.34 246 CYS A O 1
ATOM 1976 N N . ALA A 1 247 ? -17.937 6.609 1.385 1.00 27.41 247 ALA A N 1
ATOM 1977 C CA . ALA A 1 247 ? -19.125 6.514 0.553 1.00 27.41 247 ALA A CA 1
ATOM 1978 C C . ALA A 1 247 ? -19.462 5.037 0.320 1.00 27.41 247 ALA A C 1
ATOM 1980 O O . ALA A 1 247 ? -18.561 4.241 0.041 1.00 27.41 247 ALA A O 1
ATOM 1981 N N . HIS A 1 248 ? -20.746 4.730 0.514 1.00 32.25 248 HIS A N 1
ATOM 1982 C CA . HIS A 1 248 ? -21.396 3.436 0.316 1.00 32.25 248 HIS A CA 1
ATOM 1983 C C . HIS A 1 248 ? -21.141 2.841 -1.072 1.00 32.25 248 HIS A C 1
ATOM 1985 O O . HIS A 1 248 ? -21.090 3.621 -2.052 1.00 32.25 248 HIS A O 1
#